Protein AF-A0A9E7B906-F1 (afdb_monomer)

Radius of gyration: 32.49 Å; Cα contacts (8 Å, |Δi|>4): 480; chains: 1; bounding box: 65×129×80 Å

pLDDT: mean 79.42, std 25.97, range [25.44, 98.75]

Secondary structure (DSSP, 8-state):
---SSSS--TT---SEEEEEE-PPPPHHHHHHHHHHHHHHHHTTSSEE-TTSGGG-EE-EEEEEPTT-SS--EEEEBTT-TT-SS--GGGEEEEEEEEGGGTEEEEEESSPBPTTHHHHHHHHHH-TT--EEEEEE-HHHHTTTTTTT--B--TTSBTTSHHHHHHHHHHHHTTTT--SEEEE-TBSTTEEEEEESSHHHHHHHHHHHHHHHHHHHHHH-TT------------PPP---------------------PPPPPPPPPP-PPPP----------

Foldseek 3Di:
DPDPDPFQAFFDAPFAEAEDEDAFDDVVVCPLVFVLLLVCVVVVFWAFDCVPSVRFTDKKKKFQDPPDPDRKIKIFATRCRHPNTDDRQRIKIWPDADLQRSYTYIYGNGHGTSQVNLVSLLSVLAVLWGIKIKTFALLCQVCVVVLVAAEFDLPQAGSHSSQSVSSSVVCNVQVVPPQGKHHYNVYHRIIMTIGNDPPVRSVVVVVSSVVSVVVVCVVPVPPPPPPDPDDDDDDDDDDDDDDDDDDDDDDDDDDDDDDDDDDDDDDDDDDDDDDDDDDDDDD

Structure (mmCIF, N/CA/C/O backbone):
data_AF-A0A9E7B906-F1
#
_entry.id   AF-A0A9E7B906-F1
#
loop_
_atom_site.group_PDB
_atom_site.id
_atom_site.type_symbol
_atom_site.label_atom_id
_atom_site.label_alt_id
_atom_site.label_comp_id
_atom_site.label_asym_id
_atom_site.label_entity_id
_atom_site.label_seq_id
_atom_site.pdbx_PDB_ins_code
_atom_site.Cartn_x
_atom_site.Cartn_y
_atom_site.Cartn_z
_atom_site.occupancy
_atom_site.B_iso_or_equiv
_atom_site.auth_seq_id
_atom_site.auth_comp_id
_atom_site.auth_asym_id
_atom_site.auth_atom_id
_atom_site.pdbx_PDB_model_num
ATOM 1 N N . MET A 1 1 ? 6.316 -31.999 -11.995 1.00 35.38 1 MET A N 1
ATOM 2 C CA . MET A 1 1 ? 6.623 -30.606 -12.394 1.00 35.38 1 MET A CA 1
ATOM 3 C C . MET A 1 1 ? 5.331 -29.855 -12.730 1.00 35.38 1 MET A C 1
ATOM 5 O O . MET A 1 1 ? 5.029 -29.678 -13.899 1.00 35.38 1 MET A O 1
ATOM 9 N N . LEU A 1 2 ? 4.550 -29.434 -11.731 1.00 37.50 2 LEU A N 1
ATOM 10 C CA . LEU A 1 2 ? 3.290 -28.696 -11.939 1.00 37.50 2 LEU A CA 1
ATOM 11 C C . LEU A 1 2 ? 3.100 -27.648 -10.824 1.00 37.50 2 LEU A C 1
ATOM 13 O O . LEU A 1 2 ? 2.150 -27.709 -10.061 1.00 37.50 2 LEU A O 1
ATOM 17 N N . ALA A 1 3 ? 4.050 -26.718 -10.685 1.00 33.97 3 ALA A N 1
ATOM 18 C CA . ALA A 1 3 ? 3.967 -25.632 -9.696 1.00 33.97 3 ALA A CA 1
ATOM 19 C C . ALA A 1 3 ? 4.518 -24.290 -10.222 1.00 33.97 3 ALA A C 1
ATOM 21 O O . ALA A 1 3 ? 5.015 -23.486 -9.449 1.00 33.97 3 ALA A O 1
ATOM 22 N N . LYS A 1 4 ? 4.481 -24.050 -11.542 1.00 38.09 4 LYS A N 1
ATOM 23 C CA . LYS A 1 4 ? 5.085 -22.849 -12.163 1.00 38.09 4 LYS A CA 1
ATOM 24 C C . LYS A 1 4 ? 4.130 -21.957 -12.964 1.00 38.09 4 LYS A C 1
ATOM 26 O O . LYS A 1 4 ? 4.583 -21.061 -13.664 1.00 38.09 4 LYS A O 1
ATOM 31 N N . ALA A 1 5 ? 2.819 -22.184 -12.881 1.00 37.41 5 ALA A N 1
ATOM 32 C CA . ALA A 1 5 ? 1.841 -21.448 -13.694 1.00 37.41 5 ALA A CA 1
ATOM 33 C C . ALA A 1 5 ? 0.964 -20.457 -12.907 1.00 37.41 5 ALA A C 1
ATOM 35 O O . ALA A 1 5 ? 0.135 -19.785 -13.506 1.00 37.41 5 ALA A O 1
ATOM 36 N N . GLN A 1 6 ? 1.133 -20.334 -11.586 1.00 39.34 6 GLN A N 1
ATOM 37 C CA . GLN A 1 6 ? 0.234 -19.523 -10.750 1.00 39.34 6 GLN A CA 1
ATOM 38 C C . GLN A 1 6 ? 0.812 -18.146 -10.369 1.00 39.34 6 GLN A C 1
ATOM 40 O O . GLN A 1 6 ? 0.194 -17.401 -9.614 1.00 39.34 6 GLN A O 1
ATOM 45 N N . GLU A 1 7 ? 1.986 -17.792 -10.904 1.00 49.75 7 GLU A N 1
ATOM 46 C CA . GLU A 1 7 ? 2.803 -16.665 -10.428 1.00 49.75 7 GLU A CA 1
ATOM 47 C C . GLU A 1 7 ? 2.569 -15.310 -11.126 1.00 49.75 7 GLU A C 1
ATOM 49 O O . GLU A 1 7 ? 3.101 -14.316 -10.643 1.00 49.75 7 GLU A O 1
ATOM 54 N N . LYS A 1 8 ? 1.793 -15.211 -12.219 1.00 52.31 8 LYS A N 1
ATOM 55 C CA . LYS A 1 8 ? 1.874 -14.025 -13.108 1.00 52.31 8 LYS A CA 1
ATOM 56 C C . LYS A 1 8 ? 0.745 -12.989 -13.072 1.00 52.31 8 LYS A C 1
ATOM 58 O O . LYS A 1 8 ? 0.944 -11.892 -13.577 1.00 52.31 8 LYS A O 1
ATOM 63 N N . HIS A 1 9 ? -0.410 -13.276 -12.481 1.00 67.62 9 HIS A N 1
ATOM 64 C CA . HIS A 1 9 ? -1.561 -12.372 -12.622 1.00 67.62 9 HIS A CA 1
ATOM 65 C C . HIS A 1 9 ? -1.537 -11.254 -11.573 1.00 67.62 9 HIS A C 1
ATOM 67 O O . HIS A 1 9 ? -1.752 -11.540 -10.405 1.00 67.62 9 HIS A O 1
ATOM 73 N N . GLU A 1 10 ? -1.293 -9.999 -11.938 1.00 76.62 10 GLU A N 1
ATOM 74 C CA . GLU A 1 10 ? -1.344 -8.858 -11.003 1.00 76.62 10 GLU A CA 1
ATOM 75 C C . GLU A 1 10 ? -2.759 -8.628 -10.434 1.00 76.62 10 GLU A C 1
ATOM 77 O O . GLU A 1 10 ? -3.770 -8.846 -11.105 1.00 76.62 10 GLU A O 1
ATOM 82 N N . GLY A 1 11 ? -2.854 -8.194 -9.173 1.00 69.00 11 GLY A N 1
ATOM 83 C CA . GLY A 1 11 ? -4.139 -7.862 -8.550 1.00 69.00 11 GLY A CA 1
ATOM 84 C C . GLY A 1 11 ? -5.054 -9.058 -8.225 1.00 69.00 11 GLY A C 1
ATOM 85 O O . GLY A 1 11 ? -6.252 -8.871 -7.986 1.00 69.00 11 GLY A O 1
ATOM 86 N N . VAL A 1 12 ? -4.533 -10.292 -8.213 1.00 82.38 12 VAL A N 1
ATOM 87 C CA . VAL A 1 12 ? -5.285 -11.502 -7.827 1.00 82.38 12 VAL A CA 1
ATOM 88 C C . VAL A 1 12 ? -5.090 -11.809 -6.341 1.00 82.38 12 VAL A C 1
ATOM 90 O O . VAL A 1 12 ? -3.972 -11.872 -5.838 1.00 82.38 12 VAL A O 1
ATOM 93 N N . ILE A 1 13 ? -6.190 -12.028 -5.617 1.00 87.12 13 ILE A N 1
ATOM 94 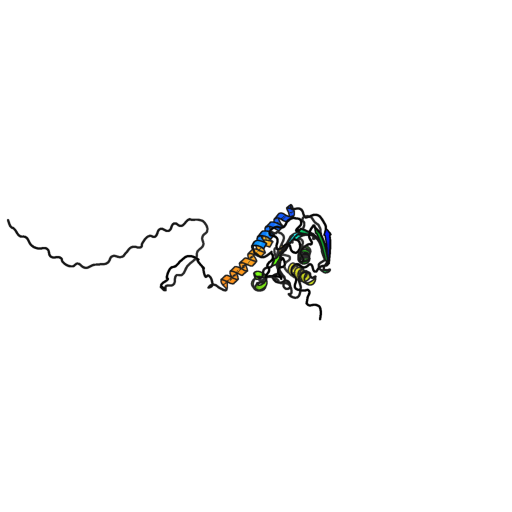C CA . ILE A 1 13 ? -6.155 -12.384 -4.192 1.00 87.12 13 ILE A CA 1
ATOM 95 C C . ILE A 1 13 ? -5.626 -13.818 -4.033 1.00 87.12 13 ILE A C 1
ATOM 97 O O . ILE A 1 13 ? -6.258 -14.765 -4.500 1.00 87.12 13 ILE A O 1
ATOM 101 N N . LYS A 1 14 ? -4.488 -13.972 -3.342 1.00 88.31 14 LYS A N 1
ATOM 102 C CA . LYS A 1 14 ? -3.841 -15.270 -3.054 1.00 88.31 14 LYS A CA 1
ATOM 103 C C . LYS A 1 14 ? -4.022 -15.768 -1.615 1.00 88.31 14 LYS A C 1
ATOM 105 O O . LYS A 1 14 ? -3.581 -16.865 -1.282 1.00 88.31 14 LYS A O 1
ATOM 110 N N . PHE A 1 15 ? -4.657 -14.971 -0.761 1.00 90.25 15 PHE A N 1
ATOM 111 C CA . PHE A 1 15 ? -4.916 -15.308 0.636 1.00 90.25 15 PHE A CA 1
ATOM 112 C C . PHE A 1 15 ? -6.338 -15.831 0.849 1.00 90.25 15 PHE A C 1
ATOM 114 O O . PHE A 1 15 ? -7.245 -15.578 0.053 1.00 90.25 15 PHE A O 1
ATOM 121 N N . HIS A 1 16 ? -6.553 -16.541 1.955 1.00 94.94 16 HIS A N 1
ATOM 122 C CA . HIS A 1 16 ? -7.885 -16.950 2.378 1.00 94.94 16 HIS A CA 1
ATOM 123 C C . HIS A 1 16 ? -8.652 -15.741 2.919 1.00 94.94 16 HIS A C 1
ATOM 125 O O . HIS A 1 16 ? -8.308 -15.182 3.964 1.00 94.94 16 HIS A O 1
ATOM 131 N N . LEU A 1 17 ? -9.686 -15.340 2.186 1.00 97.00 17 LEU A N 1
ATOM 132 C CA . LEU A 1 17 ? -10.500 -14.173 2.489 1.00 97.00 17 LEU A CA 1
ATOM 133 C C . LEU A 1 17 ? -11.854 -14.592 3.086 1.00 97.00 17 LEU A C 1
ATOM 135 O O . LEU A 1 17 ? -12.710 -15.106 2.368 1.00 97.00 17 LEU A O 1
ATOM 139 N N . ASP A 1 18 ? -12.061 -14.299 4.372 1.00 97.62 18 ASP A N 1
ATOM 140 C CA . ASP A 1 18 ? -13.389 -14.240 4.999 1.00 97.62 18 ASP A CA 1
ATOM 141 C C . ASP A 1 18 ? -13.988 -12.856 4.712 1.00 97.62 18 ASP A C 1
ATOM 143 O O . ASP A 1 18 ? -13.729 -11.879 5.421 1.00 97.62 18 ASP A O 1
ATOM 147 N N . PHE A 1 19 ? -14.713 -12.750 3.597 1.00 97.75 19 PHE A N 1
ATOM 148 C CA . PHE A 1 19 ? -15.365 -11.512 3.183 1.00 97.75 19 PHE A CA 1
ATOM 149 C C . PHE A 1 19 ? -16.857 -11.552 3.479 1.00 97.75 19 PHE A C 1
ATOM 151 O O . PHE A 1 19 ? -17.554 -12.484 3.077 1.00 97.75 19 PHE A O 1
ATOM 158 N N . ARG A 1 20 ? -17.352 -10.490 4.113 1.00 97.69 20 ARG A N 1
ATOM 159 C CA . ARG A 1 20 ? -18.780 -10.278 4.346 1.00 97.69 20 ARG A CA 1
ATOM 160 C C . ARG A 1 20 ? -19.221 -8.984 3.697 1.00 97.69 20 ARG A C 1
ATOM 162 O O . ARG A 1 20 ? -18.664 -7.927 3.996 1.00 97.69 20 ARG A O 1
ATOM 169 N N . GLU A 1 21 ? -20.245 -9.055 2.859 1.00 97.62 21 GLU A N 1
ATOM 170 C CA . GLU A 1 21 ? -20.880 -7.846 2.345 1.00 97.62 21 GLU A CA 1
ATOM 171 C C . GLU A 1 21 ? -21.338 -6.958 3.505 1.00 97.62 21 GLU A C 1
ATOM 173 O O . GLU A 1 21 ? -21.825 -7.432 4.534 1.00 97.62 21 GLU A O 1
ATOM 178 N N . GLY A 1 22 ? -21.118 -5.657 3.361 1.00 96.06 22 GLY A N 1
ATOM 179 C CA . GLY A 1 22 ? -21.379 -4.689 4.415 1.00 96.06 22 GLY A CA 1
ATOM 180 C C . GLY A 1 22 ? -21.355 -3.261 3.892 1.00 96.06 22 GLY A C 1
ATOM 181 O O . GLY A 1 22 ? -21.115 -3.036 2.704 1.00 96.06 22 GLY A O 1
ATOM 182 N N . PRO A 1 23 ? -21.634 -2.270 4.748 1.00 94.94 23 PRO A N 1
ATOM 183 C CA . PRO A 1 23 ? -21.753 -0.888 4.312 1.00 94.94 23 PRO A CA 1
ATOM 184 C C . PRO A 1 23 ? -20.422 -0.340 3.787 1.00 94.94 23 PRO A C 1
ATOM 186 O O . PRO A 1 23 ? -19.342 -0.722 4.242 1.00 94.94 23 PRO A O 1
ATOM 189 N N . SER A 1 24 ? -20.508 0.613 2.862 1.00 96.12 24 SER A N 1
ATOM 190 C CA . SER A 1 24 ? -19.351 1.404 2.451 1.00 96.12 24 SER A CA 1
ATOM 191 C C . SER A 1 24 ? -18.802 2.234 3.623 1.00 96.12 24 SER A C 1
ATOM 193 O O . SER A 1 24 ? -19.582 2.717 4.452 1.00 96.12 24 SER A O 1
ATOM 195 N N . PRO A 1 25 ? -17.481 2.480 3.687 1.00 94.75 25 PRO A N 1
ATOM 196 C CA . PRO A 1 25 ? -16.896 3.357 4.694 1.00 94.75 25 PRO A CA 1
ATOM 197 C C . PRO A 1 25 ? -17.427 4.795 4.627 1.00 94.75 25 PRO A C 1
ATOM 199 O O . PRO A 1 25 ? -17.870 5.284 3.585 1.00 94.75 25 PRO A O 1
ATOM 202 N N . GLN A 1 26 ? -17.318 5.520 5.742 1.00 94.06 26 GLN A N 1
ATOM 203 C CA . GLN A 1 26 ? -17.691 6.934 5.788 1.00 94.06 26 GLN A CA 1
ATOM 204 C C . GLN A 1 26 ? -16.822 7.768 4.837 1.00 94.06 26 GLN A C 1
ATOM 206 O O . GLN A 1 26 ? -15.595 7.767 4.933 1.00 94.06 26 GLN A O 1
ATOM 211 N N . LYS A 1 27 ? -17.464 8.565 3.971 1.00 94.44 27 LYS A N 1
ATOM 212 C CA . LYS A 1 27 ? -16.789 9.420 2.972 1.00 94.44 27 LYS A CA 1
ATOM 213 C C . LYS A 1 27 ? -15.752 10.375 3.577 1.00 94.44 27 LYS A C 1
ATOM 215 O O . LYS A 1 27 ? -14.767 10.709 2.925 1.00 94.44 27 LYS A O 1
ATOM 220 N N . THR A 1 28 ? -15.948 10.809 4.822 1.00 94.62 28 THR A N 1
ATOM 221 C CA . THR A 1 28 ? -15.013 11.683 5.550 1.00 94.62 28 THR A CA 1
ATOM 222 C C . THR A 1 28 ? -13.636 11.047 5.731 1.00 94.62 28 THR A C 1
ATOM 224 O O . THR A 1 28 ? -12.633 11.747 5.611 1.00 94.62 28 THR A O 1
ATOM 227 N N . LEU A 1 29 ? -13.569 9.729 5.939 1.00 93.94 29 LEU A N 1
ATOM 228 C CA . LEU A 1 29 ? -12.316 8.985 6.093 1.00 93.94 29 LEU A CA 1
ATOM 229 C C . LEU A 1 29 ? -11.567 8.803 4.764 1.00 93.94 29 LEU A C 1
ATOM 231 O O . LEU A 1 29 ? -10.354 8.593 4.770 1.00 93.94 29 LEU A O 1
ATOM 235 N N . LEU A 1 30 ? -12.283 8.909 3.640 1.00 96.81 30 LEU A N 1
ATOM 236 C CA . LEU A 1 30 ? -11.777 8.618 2.296 1.00 96.81 30 LEU A CA 1
ATOM 237 C C . LEU A 1 30 ? -11.189 9.836 1.581 1.00 96.81 30 LEU A C 1
ATOM 239 O O . LEU A 1 30 ? -10.467 9.672 0.605 1.00 96.81 30 LEU A O 1
ATOM 243 N N . ARG A 1 31 ? -11.468 11.057 2.055 1.00 96.62 31 ARG A N 1
ATOM 244 C CA . ARG A 1 31 ? -11.041 12.297 1.383 1.00 96.62 31 ARG A CA 1
ATOM 245 C C . ARG A 1 31 ? -9.534 12.329 1.123 1.00 96.62 31 ARG A C 1
ATOM 247 O O . ARG A 1 31 ? -9.099 12.570 0.006 1.00 96.62 31 ARG A O 1
ATOM 254 N N . GLU A 1 32 ? -8.747 12.066 2.157 1.00 96.81 32 GLU A N 1
ATOM 255 C CA . GLU A 1 32 ? -7.287 12.121 2.076 1.00 96.81 32 GLU A CA 1
ATOM 256 C C . GLU A 1 32 ? -6.703 10.934 1.289 1.00 96.81 32 GLU A C 1
ATOM 258 O O . GLU A 1 32 ? -5.771 11.126 0.509 1.00 96.81 32 GLU A O 1
ATOM 263 N N . LEU A 1 33 ? -7.314 9.743 1.394 1.00 97.50 33 LEU A N 1
ATOM 264 C CA . LEU A 1 33 ? -6.992 8.588 0.544 1.00 97.50 33 LEU A CA 1
ATOM 265 C C . LEU A 1 33 ? -7.188 8.916 -0.942 1.00 97.50 33 LEU A C 1
ATOM 267 O O . LEU A 1 33 ? -6.291 8.670 -1.745 1.00 97.50 33 LEU A O 1
ATOM 271 N N . ASN A 1 34 ? -8.335 9.498 -1.301 1.00 98.25 34 ASN A N 1
ATOM 272 C CA . ASN A 1 34 ? -8.653 9.868 -2.678 1.00 98.25 34 ASN A CA 1
ATOM 273 C C . ASN A 1 34 ? -7.715 10.954 -3.210 1.00 98.25 34 ASN A C 1
ATOM 275 O O . ASN A 1 34 ? -7.204 10.811 -4.316 1.00 98.25 34 ASN A O 1
ATOM 279 N N . ASN A 1 35 ? -7.423 11.990 -2.417 1.00 98.12 35 ASN A N 1
ATOM 280 C CA . ASN A 1 35 ? -6.500 13.053 -2.823 1.00 98.12 35 ASN A CA 1
ATOM 281 C C . ASN A 1 35 ? -5.111 12.497 -3.180 1.00 98.12 35 ASN A C 1
ATOM 283 O O . ASN A 1 35 ? -4.561 12.818 -4.236 1.00 98.12 35 ASN A O 1
ATOM 287 N N . TRP A 1 36 ? -4.551 11.632 -2.326 1.00 98.44 36 TRP A N 1
ATOM 288 C CA . TRP A 1 36 ? -3.255 11.008 -2.597 1.00 98.44 36 TRP A CA 1
ATOM 289 C C . TRP A 1 36 ? -3.312 10.011 -3.746 1.00 98.44 36 TRP A C 1
ATOM 291 O O . TRP A 1 36 ? -2.402 9.995 -4.574 1.00 98.44 36 TRP A O 1
ATOM 301 N N . ARG A 1 37 ? -4.388 9.228 -3.854 1.00 98.31 37 ARG A N 1
ATOM 302 C CA . ARG A 1 37 ? -4.586 8.319 -4.983 1.00 98.31 37 ARG A CA 1
ATOM 303 C C . ARG A 1 37 ? -4.585 9.075 -6.312 1.00 98.31 37 ARG A C 1
ATOM 305 O O . ARG A 1 37 ? -3.864 8.659 -7.213 1.00 98.31 37 ARG A O 1
ATOM 312 N N . SER A 1 38 ? -5.336 10.172 -6.435 1.00 98.25 38 SER A N 1
ATOM 313 C CA . SER A 1 38 ? -5.389 10.967 -7.671 1.00 98.25 38 SER A CA 1
ATOM 314 C C . SER A 1 38 ? -4.005 11.480 -8.060 1.00 98.25 38 SER A C 1
ATOM 316 O O . SER A 1 38 ? -3.551 11.244 -9.176 1.00 98.25 38 SER A O 1
ATOM 318 N N . LYS A 1 39 ? -3.267 12.056 -7.104 1.00 98.31 39 LYS A N 1
ATOM 319 C CA . LYS A 1 39 ? -1.899 12.545 -7.327 1.00 98.31 39 LYS A CA 1
ATOM 320 C C . LYS A 1 39 ? -0.932 11.435 -7.756 1.00 98.31 39 LYS A C 1
ATOM 322 O O . LYS A 1 39 ? -0.106 11.632 -8.641 1.00 98.31 39 LYS A O 1
ATOM 327 N N . LEU A 1 40 ? -1.006 10.259 -7.136 1.00 98.50 40 LEU A N 1
ATOM 328 C CA . LEU A 1 40 ? -0.137 9.124 -7.466 1.00 98.50 40 LEU A CA 1
ATOM 329 C C . LEU A 1 40 ? -0.525 8.472 -8.803 1.00 98.50 40 LEU A C 1
ATOM 331 O O . LEU A 1 40 ? 0.351 7.992 -9.524 1.00 98.50 40 LEU A O 1
ATOM 335 N N . ARG A 1 41 ? -1.807 8.518 -9.178 1.00 97.75 41 ARG A N 1
ATOM 336 C CA . ARG A 1 41 ? -2.290 8.103 -10.499 1.00 97.75 41 ARG A CA 1
ATOM 337 C C . ARG A 1 41 ? -1.806 9.038 -11.605 1.00 97.75 41 ARG A C 1
ATOM 339 O O . ARG A 1 41 ? -1.307 8.556 -12.614 1.00 97.75 41 ARG A O 1
ATOM 346 N N . GLU A 1 42 ? -1.852 10.353 -11.397 1.00 97.12 42 GLU A N 1
ATOM 347 C CA . GLU A 1 42 ? -1.273 11.343 -12.326 1.00 97.12 42 GLU A CA 1
ATOM 348 C C . GLU A 1 42 ? 0.231 11.123 -12.560 1.00 97.12 42 GLU A C 1
ATOM 350 O O . GLU A 1 42 ? 0.752 11.396 -13.640 1.00 97.12 42 GLU A O 1
ATOM 355 N N . LEU A 1 43 ? 0.936 10.588 -11.559 1.00 96.94 43 LEU A N 1
ATOM 356 C CA . LEU A 1 43 ? 2.347 10.212 -11.656 1.00 96.94 43 LEU A CA 1
ATOM 357 C C . LEU A 1 43 ? 2.585 8.830 -12.297 1.00 96.94 43 LEU A C 1
ATOM 359 O O . LEU A 1 43 ? 3.740 8.426 -12.426 1.00 96.94 43 LEU A O 1
ATOM 363 N N . GLY A 1 44 ? 1.532 8.102 -12.684 1.00 96.75 44 GLY A N 1
ATOM 364 C CA . GLY A 1 44 ? 1.616 6.765 -13.284 1.00 96.75 44 GLY A CA 1
ATOM 365 C C . GLY A 1 44 ? 1.994 5.645 -12.305 1.00 96.75 44 GLY A C 1
ATOM 366 O O . GLY A 1 44 ? 2.394 4.561 -12.736 1.00 96.75 44 GLY A O 1
ATOM 367 N N . LEU A 1 45 ? 1.894 5.907 -10.995 1.00 98.06 45 LEU A N 1
ATOM 368 C CA . LEU A 1 45 ? 2.251 4.970 -9.921 1.00 98.06 45 LEU A CA 1
ATOM 369 C C . LEU A 1 45 ? 1.097 4.056 -9.491 1.00 98.06 45 LEU A C 1
ATOM 371 O O . LEU A 1 45 ? 1.316 3.041 -8.830 1.00 98.06 45 LEU A O 1
ATOM 375 N N . ILE A 1 46 ? -0.121 4.434 -9.871 1.00 98.25 46 ILE A N 1
ATOM 376 C CA . ILE A 1 46 ? -1.373 3.689 -9.732 1.00 98.25 46 ILE A CA 1
ATOM 377 C C . ILE A 1 46 ? -2.057 3.786 -11.084 1.00 98.25 46 ILE A C 1
ATOM 379 O O . ILE A 1 46 ? -2.014 4.849 -11.706 1.00 98.25 46 ILE A O 1
ATOM 383 N N . GLY A 1 47 ? -2.698 2.722 -11.539 1.00 96.75 47 GLY A N 1
ATOM 384 C CA . GLY A 1 47 ? -3.379 2.777 -12.821 1.00 96.75 47 GLY A CA 1
ATOM 385 C C . GLY A 1 47 ? -3.714 1.412 -13.377 1.00 96.75 47 GLY A C 1
ATOM 386 O O . GLY A 1 47 ? -3.821 0.427 -12.653 1.00 96.75 47 GLY A O 1
ATOM 387 N N . GLN A 1 48 ? -3.880 1.390 -14.688 1.00 95.69 48 GLN A N 1
ATOM 388 C CA . GLN A 1 48 ? -3.962 0.202 -15.517 1.00 95.69 48 GLN A CA 1
ATOM 389 C C . GLN A 1 48 ? -3.280 0.555 -16.834 1.00 95.69 48 GLN A C 1
ATOM 391 O O . GLN A 1 48 ? -3.487 1.648 -17.361 1.00 95.69 48 GLN A O 1
ATOM 396 N N . ASP A 1 49 ? -2.447 -0.342 -17.335 1.00 92.62 49 ASP A N 1
ATOM 397 C CA . ASP A 1 49 ? -1.683 -0.129 -18.559 1.00 92.62 49 ASP A CA 1
ATOM 398 C C . ASP A 1 49 ? -1.668 -1.448 -19.341 1.00 92.62 49 ASP A C 1
ATOM 400 O O . ASP A 1 49 ? -1.187 -2.438 -18.797 1.00 92.62 49 ASP A O 1
ATOM 404 N N . PRO A 1 50 ? -2.194 -1.506 -20.579 1.00 92.12 50 PRO A N 1
ATOM 405 C CA . PRO A 1 50 ? -2.208 -2.732 -21.379 1.00 92.12 50 PRO A CA 1
ATOM 406 C C . PRO A 1 50 ? -0.825 -3.355 -21.609 1.00 92.12 50 PRO A C 1
ATOM 408 O O . PRO A 1 50 ? -0.729 -4.560 -21.831 1.00 92.12 50 PRO A O 1
ATOM 411 N N . GLU A 1 51 ? 0.243 -2.555 -21.565 1.00 92.94 51 GLU A N 1
ATOM 412 C CA . GLU A 1 51 ? 1.619 -3.016 -21.772 1.00 92.94 51 G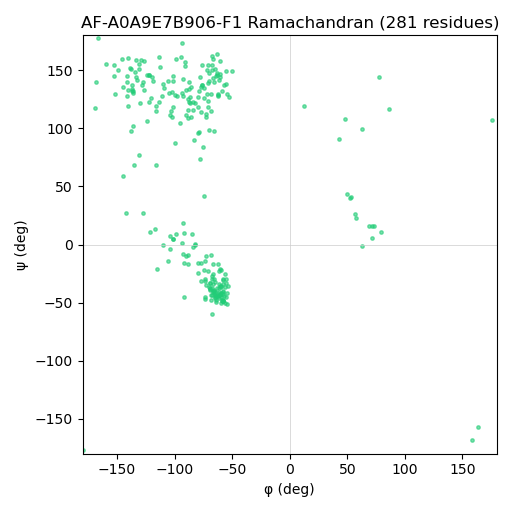LU A CA 1
ATOM 413 C C . GLU A 1 51 ? 2.295 -3.479 -20.471 1.00 92.94 51 GLU A C 1
ATOM 415 O O . GLU A 1 51 ? 3.378 -4.067 -20.510 1.00 92.94 51 GLU A O 1
ATOM 420 N N . ARG A 1 52 ? 1.668 -3.253 -19.308 1.00 91.31 52 ARG A N 1
ATOM 421 C CA . ARG A 1 52 ? 2.195 -3.652 -17.997 1.00 91.31 52 ARG A CA 1
ATOM 422 C C . ARG A 1 52 ? 1.249 -4.628 -17.318 1.00 91.31 52 ARG A C 1
ATOM 424 O O . ARG A 1 52 ? 0.035 -4.474 -17.348 1.00 91.31 52 ARG A O 1
ATOM 431 N N . TYR A 1 53 ? 1.826 -5.624 -16.654 1.00 92.50 53 TYR A N 1
ATOM 432 C CA . TYR A 1 53 ? 1.079 -6.526 -15.772 1.00 92.50 53 TYR A CA 1
ATOM 433 C C . TYR A 1 53 ? -0.142 -7.166 -16.447 1.00 92.50 53 TYR A C 1
ATOM 435 O O . TYR A 1 53 ? -1.207 -7.246 -15.848 1.00 92.50 53 TYR A O 1
ATOM 443 N N . GLU A 1 54 ? -0.011 -7.562 -17.718 1.00 89.06 54 GLU A N 1
ATOM 444 C CA . GLU A 1 54 ? -1.091 -8.190 -18.500 1.00 89.06 54 GLU A CA 1
ATOM 445 C C . GLU A 1 54 ? -2.374 -7.335 -18.600 1.00 89.06 54 GLU A C 1
ATOM 447 O O . GLU A 1 54 ? -3.463 -7.854 -18.833 1.00 89.06 54 GLU A O 1
ATOM 452 N N . GLY A 1 55 ? -2.257 -6.013 -18.425 1.00 88.69 55 GLY A N 1
ATOM 453 C CA . GLY A 1 55 ? -3.387 -5.094 -18.444 1.00 88.69 55 GLY A CA 1
ATOM 454 C C . GLY A 1 55 ? -4.200 -5.065 -17.151 1.00 88.69 55 GLY A C 1
ATOM 455 O O . GLY A 1 55 ? -5.279 -4.479 -17.149 1.00 88.69 55 GLY A O 1
ATOM 456 N N . TYR A 1 56 ? -3.739 -5.663 -16.050 1.00 89.75 56 TYR A N 1
ATOM 457 C CA . TYR A 1 56 ? -4.422 -5.568 -14.756 1.00 89.75 56 TYR A CA 1
ATOM 458 C C . TYR A 1 56 ? -4.199 -4.208 -14.079 1.00 89.75 56 TYR A C 1
ATOM 460 O O . TYR A 1 56 ? -3.216 -3.502 -14.321 1.00 89.75 56 TYR A O 1
ATOM 468 N N . GLY A 1 57 ? -5.145 -3.826 -13.216 1.00 93.25 57 GLY A N 1
ATOM 469 C CA . GLY A 1 57 ? -5.009 -2.629 -12.394 1.00 93.25 57 GLY A CA 1
ATOM 470 C C . GLY A 1 57 ? -3.962 -2.824 -11.295 1.00 93.25 57 GLY A C 1
ATOM 471 O O . GLY A 1 57 ? -3.934 -3.869 -10.652 1.00 93.25 57 GLY A O 1
ATOM 472 N N . PHE A 1 58 ? -3.147 -1.802 -11.045 1.00 96.56 58 PHE A N 1
ATOM 473 C CA . PHE A 1 58 ? -2.026 -1.848 -10.109 1.00 96.56 58 PHE A CA 1
ATOM 474 C C . PHE A 1 58 ? -2.025 -0.659 -9.140 1.00 96.56 58 PHE A C 1
ATOM 476 O O . PHE A 1 58 ? -2.541 0.423 -9.444 1.00 96.56 58 PHE A O 1
ATOM 483 N N . GLY A 1 59 ? -1.392 -0.860 -7.982 1.00 97.56 59 GLY A N 1
ATOM 484 C CA . GLY A 1 59 ? -1.303 0.125 -6.905 1.00 97.56 59 GLY A CA 1
ATOM 485 C C . GLY A 1 59 ? -2.584 0.248 -6.066 1.00 97.56 59 GLY A C 1
ATOM 486 O O . GLY A 1 59 ? -3.705 0.112 -6.555 1.00 97.56 59 GLY A O 1
ATOM 487 N N . ASN A 1 60 ? -2.425 0.479 -4.764 1.00 98.56 60 ASN A N 1
ATOM 488 C CA . ASN A 1 60 ? -3.521 0.627 -3.811 1.00 98.56 60 ASN A CA 1
ATOM 489 C C . ASN A 1 60 ? -3.070 1.369 -2.542 1.00 98.56 60 ASN A C 1
ATOM 491 O O . ASN A 1 60 ? -1.890 1.409 -2.195 1.00 98.56 60 ASN A O 1
ATOM 495 N N . LEU A 1 61 ? -4.023 1.998 -1.856 1.00 98.62 61 LEU A N 1
ATOM 496 C CA . LEU A 1 61 ? -3.762 2.774 -0.644 1.00 98.62 61 LEU A CA 1
ATOM 497 C C . LEU A 1 61 ? -4.622 2.260 0.502 1.00 98.62 61 LEU A C 1
ATOM 499 O O . LEU A 1 61 ? -5.789 1.908 0.305 1.00 98.62 61 LEU A O 1
ATOM 503 N N . SER A 1 62 ? -4.068 2.317 1.710 1.00 98.62 62 SER A N 1
ATOM 504 C CA . SER A 1 62 ? -4.812 2.081 2.937 1.00 98.62 62 SER A CA 1
ATOM 505 C C . SER A 1 62 ? -4.544 3.124 4.009 1.00 98.62 62 SER A C 1
ATOM 507 O O . SER A 1 62 ? -3.504 3.789 4.043 1.00 98.62 62 SER A O 1
ATOM 509 N N . ARG A 1 63 ? -5.493 3.205 4.939 1.00 97.38 63 ARG A N 1
ATOM 510 C CA . ARG A 1 63 ? -5.404 4.017 6.145 1.00 97.38 63 ARG A CA 1
ATOM 511 C C . ARG A 1 63 ? -5.908 3.224 7.346 1.00 97.38 63 ARG A C 1
ATOM 513 O O . ARG A 1 63 ? -7.014 2.685 7.303 1.00 97.38 63 ARG A O 1
ATOM 520 N N . ARG A 1 64 ? -5.149 3.226 8.442 1.00 96.81 64 ARG A N 1
ATOM 521 C CA . ARG A 1 64 ? -5.584 2.699 9.741 1.00 96.81 64 ARG A CA 1
ATOM 522 C C . ARG A 1 64 ? -6.861 3.405 10.197 1.00 96.81 64 ARG A C 1
ATOM 524 O O . ARG A 1 64 ? -6.973 4.628 10.093 1.00 96.81 64 ARG A O 1
ATOM 531 N N . LEU A 1 65 ? -7.815 2.646 10.729 1.00 94.69 65 LEU A N 1
ATOM 532 C CA . LEU A 1 65 ? -9.031 3.221 11.291 1.00 94.69 65 LEU A CA 1
ATOM 533 C C . LEU A 1 65 ? -8.726 3.960 12.608 1.00 94.69 65 LEU A C 1
ATOM 535 O O . LEU A 1 65 ? -8.197 3.347 13.538 1.00 94.69 65 LEU A O 1
ATOM 539 N N . PRO A 1 66 ? -9.062 5.260 12.723 1.00 87.31 66 PRO A N 1
ATOM 540 C CA . PRO A 1 66 ? -8.851 6.012 13.956 1.00 87.31 66 PRO A CA 1
ATOM 541 C C . PRO A 1 66 ? -9.647 5.433 15.131 1.00 87.31 66 PRO A C 1
ATOM 543 O O . PRO A 1 66 ? -10.800 5.032 14.970 1.00 87.31 66 PRO A O 1
ATOM 546 N N . GLY A 1 67 ? -9.047 5.433 16.324 1.00 78.56 67 GLY A N 1
ATOM 547 C CA . GLY A 1 67 ? -9.728 5.060 17.571 1.00 78.56 67 GLY A CA 1
ATOM 548 C C . GLY A 1 67 ? -10.052 3.570 17.727 1.00 78.56 67 GLY A C 1
ATOM 549 O O . GLY A 1 67 ? -10.695 3.196 18.705 1.00 78.56 67 GLY A O 1
ATOM 550 N N . GLN A 1 68 ? -9.613 2.714 16.801 1.00 70.06 68 GLN A N 1
ATOM 551 C CA . GLN A 1 68 ? -9.757 1.265 16.922 1.00 70.06 68 GLN A CA 1
ATOM 552 C C . GLN A 1 68 ? -8.569 0.679 17.691 1.00 70.06 68 GLN A C 1
ATOM 554 O O . GLN A 1 68 ? -7.419 1.024 17.428 1.00 70.06 68 GLN A O 1
ATOM 559 N N . LYS A 1 69 ? -8.851 -0.211 18.654 1.00 59.41 69 LYS A N 1
ATOM 560 C CA . LYS A 1 69 ? -7.813 -0.935 19.416 1.00 59.41 69 LYS A CA 1
ATOM 561 C C . LYS A 1 69 ? -7.092 -1.986 18.568 1.00 59.41 69 LYS A C 1
ATOM 563 O O . LYS A 1 69 ? -5.983 -2.386 18.901 1.00 59.41 69 LYS A O 1
ATOM 568 N N . GLU A 1 70 ? -7.737 -2.444 17.503 1.00 72.12 70 GLU A N 1
ATOM 569 C CA . GLU A 1 70 ? -7.208 -3.456 16.596 1.00 72.12 70 GLU A CA 1
ATOM 570 C C . GLU A 1 70 ? -6.518 -2.810 15.391 1.00 72.12 70 GLU A C 1
ATOM 572 O O . GLU A 1 70 ? -6.758 -1.651 15.050 1.00 72.12 70 GLU A O 1
ATOM 577 N N . ASN A 1 71 ? -5.682 -3.583 14.697 1.00 86.25 71 ASN A N 1
ATOM 578 C CA . ASN A 1 71 ? -5.001 -3.165 13.469 1.00 86.25 71 ASN A CA 1
ATOM 579 C C . ASN A 1 71 ? -5.954 -3.133 12.256 1.00 86.25 71 ASN A C 1
ATOM 581 O O . ASN A 1 71 ? -5.592 -3.595 11.178 1.00 86.25 71 ASN A O 1
ATOM 585 N N . ALA A 1 72 ? -7.176 -2.628 12.445 1.00 95.50 72 ALA A N 1
ATOM 586 C CA . ALA A 1 72 ? -8.191 -2.483 11.412 1.00 95.50 72 ALA A CA 1
ATOM 587 C C . ALA A 1 72 ? -7.891 -1.267 10.522 1.00 95.50 72 ALA A C 1
ATOM 589 O O . ALA A 1 72 ? -7.406 -0.228 10.985 1.00 95.50 72 ALA A O 1
ATOM 590 N N . PHE A 1 73 ? -8.187 -1.380 9.230 1.00 97.81 73 PHE A N 1
ATOM 591 C CA . PHE A 1 73 ? -7.862 -0.345 8.250 1.00 97.81 73 PHE A CA 1
ATOM 592 C C . PHE A 1 73 ? -8.818 -0.343 7.059 1.00 97.81 73 PHE A C 1
ATOM 594 O O . PHE A 1 73 ? -9.407 -1.359 6.700 1.00 97.81 73 PHE A O 1
ATOM 601 N N . LEU A 1 74 ? -8.950 0.820 6.427 1.00 97.94 74 LEU A N 1
ATOM 602 C CA . LEU A 1 74 ? -9.601 0.981 5.131 1.00 97.94 74 LEU A CA 1
ATOM 603 C C . LEU A 1 74 ? -8.581 0.753 4.027 1.00 97.94 74 LEU A C 1
ATOM 605 O O . LEU A 1 74 ? -7.462 1.245 4.142 1.00 97.94 74 LEU A O 1
ATOM 609 N N . ILE A 1 75 ? -8.963 0.076 2.952 1.00 98.56 75 ILE A N 1
ATOM 610 C CA . ILE A 1 75 ? -8.111 -0.147 1.779 1.00 98.56 75 ILE A CA 1
ATOM 611 C C . ILE A 1 75 ? -8.937 -0.052 0.498 1.00 98.56 75 ILE A C 1
ATOM 613 O O . ILE A 1 75 ? -10.111 -0.435 0.485 1.00 98.56 75 ILE A O 1
ATOM 617 N N . SER A 1 76 ? -8.348 0.474 -0.577 1.00 98.56 76 SER A N 1
ATOM 618 C CA . SER A 1 76 ? -8.996 0.445 -1.892 1.00 98.56 76 SER A CA 1
ATOM 619 C C . SER A 1 76 ? -9.243 -0.997 -2.346 1.00 98.56 76 SER A C 1
ATOM 621 O O . SER A 1 76 ? -8.450 -1.903 -2.065 1.00 98.56 76 SER A O 1
ATOM 623 N N . GLY A 1 77 ? -10.358 -1.213 -3.038 1.00 97.75 77 GLY A N 1
ATOM 624 C CA . GLY A 1 77 ? -10.758 -2.530 -3.512 1.00 97.75 77 GLY A CA 1
ATOM 625 C C . GLY A 1 77 ? -9.827 -3.088 -4.586 1.00 97.75 77 GLY A C 1
ATOM 626 O O . GLY A 1 77 ? -9.095 -2.350 -5.254 1.00 97.75 77 GLY A O 1
ATOM 627 N N . THR A 1 78 ? -9.867 -4.407 -4.761 1.00 95.00 78 THR A N 1
ATOM 628 C CA . THR A 1 78 ? -9.125 -5.073 -5.839 1.00 95.00 78 THR A CA 1
ATOM 629 C C . THR A 1 78 ? -9.573 -4.579 -7.219 1.00 95.00 78 THR A C 1
ATOM 631 O O . THR A 1 78 ? -10.736 -4.232 -7.413 1.00 95.00 78 THR A O 1
ATOM 634 N N . GLN A 1 79 ? -8.637 -4.529 -8.172 1.00 92.44 79 GLN A N 1
ATOM 635 C CA . GLN A 1 79 ? -8.867 -4.123 -9.566 1.00 92.44 79 GLN A CA 1
ATOM 636 C C . GLN A 1 79 ? -9.474 -2.720 -9.747 1.00 92.44 79 GLN A C 1
ATOM 638 O O . GLN A 1 79 ? -10.074 -2.432 -10.775 1.00 92.44 79 GLN A O 1
ATOM 643 N N . THR A 1 80 ? -9.271 -1.801 -8.800 1.00 96.50 80 THR A N 1
ATOM 644 C CA . THR A 1 80 ? -9.776 -0.414 -8.887 1.00 96.50 80 THR A CA 1
ATOM 645 C C . THR A 1 80 ? -8.773 0.584 -9.484 1.00 96.50 80 THR A C 1
ATOM 647 O O . THR A 1 80 ? -9.066 1.777 -9.577 1.00 96.50 80 THR A O 1
ATOM 650 N N . GLY A 1 81 ? -7.581 0.135 -9.897 1.00 94.44 81 GLY A N 1
ATOM 651 C CA . GLY A 1 81 ? -6.514 1.010 -10.413 1.00 94.44 81 GLY A CA 1
ATOM 652 C C . GLY A 1 81 ? -6.901 1.791 -11.676 1.00 94.44 81 GLY A C 1
ATOM 653 O O . GLY A 1 81 ? -6.521 2.951 -11.831 1.00 94.44 81 GLY A O 1
ATOM 654 N N . HIS A 1 82 ? -7.723 1.192 -12.539 1.00 95.12 82 HIS A N 1
ATOM 655 C CA . HIS A 1 82 ? -8.167 1.788 -13.802 1.00 95.12 82 HIS A CA 1
ATOM 656 C C . HIS A 1 82 ? -9.084 3.010 -13.623 1.00 95.12 82 HIS A C 1
ATOM 658 O O . HIS A 1 82 ? -9.056 3.925 -14.446 1.00 95.12 82 HIS A O 1
ATOM 664 N N . LEU A 1 83 ? -9.849 3.064 -12.528 1.00 97.00 83 LEU A N 1
ATOM 665 C CA . LEU A 1 83 ? -10.831 4.119 -12.270 1.00 97.00 83 LEU A CA 1
ATOM 666 C C . LEU A 1 83 ? -10.157 5.484 -12.064 1.00 97.00 83 LEU A C 1
ATOM 668 O O . LEU A 1 83 ? -9.137 5.584 -11.381 1.00 97.00 83 LEU A O 1
ATOM 672 N N . ASP A 1 84 ? -10.728 6.559 -12.602 1.00 94.81 84 ASP A N 1
ATOM 673 C CA . ASP A 1 84 ? -10.218 7.912 -12.342 1.00 94.81 84 ASP A CA 1
ATOM 674 C C . ASP A 1 84 ? -10.455 8.307 -10.876 1.00 94.81 84 ASP A C 1
ATOM 676 O O . ASP A 1 84 ? -9.517 8.681 -10.169 1.00 94.81 84 ASP A O 1
ATOM 680 N N . GLU A 1 85 ? -11.674 8.089 -10.381 1.00 95.06 85 GLU A N 1
ATOM 681 C CA . GLU A 1 85 ? -12.098 8.403 -9.016 1.00 95.06 85 GLU A CA 1
ATOM 682 C C . GLU A 1 85 ? -12.614 7.160 -8.282 1.00 95.06 85 GLU A C 1
ATOM 684 O O . GLU A 1 85 ? -13.247 6.285 -8.875 1.00 95.06 85 GLU A O 1
ATOM 689 N N . LEU A 1 86 ? -12.371 7.087 -6.968 1.00 98.00 86 LEU A N 1
ATOM 690 C CA . LEU A 1 86 ? -12.962 6.054 -6.118 1.00 98.00 86 LEU A CA 1
ATOM 691 C C . LEU A 1 86 ? -14.090 6.620 -5.258 1.00 98.00 86 LEU A C 1
ATOM 693 O O . LEU A 1 86 ? -13.932 7.618 -4.547 1.00 98.00 86 LEU A O 1
ATOM 697 N N . HIS A 1 87 ? -15.223 5.929 -5.288 1.00 97.94 87 HIS A N 1
ATOM 698 C CA . HIS A 1 87 ? -16.353 6.154 -4.405 1.00 97.94 87 HIS A CA 1
ATOM 699 C C . HIS A 1 87 ? -16.268 5.227 -3.189 1.00 97.94 87 HIS A C 1
ATOM 701 O O . HIS A 1 87 ? -15.374 4.391 -3.077 1.00 97.94 87 HIS A O 1
ATOM 707 N N . ALA A 1 88 ? -17.164 5.417 -2.221 1.00 97.94 88 ALA A N 1
ATOM 708 C CA . ALA A 1 88 ? -17.077 4.713 -0.944 1.00 97.94 88 ALA A CA 1
ATOM 709 C C . ALA A 1 88 ? -17.265 3.190 -1.077 1.00 97.94 88 ALA A C 1
ATOM 711 O O . ALA A 1 88 ? -16.670 2.427 -0.329 1.00 97.94 88 ALA A O 1
ATOM 712 N N . ASP A 1 89 ? -18.072 2.744 -2.031 1.00 98.12 89 ASP A N 1
ATOM 713 C CA . ASP A 1 89 ? -18.236 1.342 -2.428 1.00 98.12 89 ASP A CA 1
ATOM 714 C C . ASP A 1 89 ? -16.988 0.722 -3.081 1.00 98.12 89 ASP A C 1
ATOM 716 O O . ASP A 1 89 ? -16.853 -0.496 -3.078 1.00 98.12 89 ASP A O 1
ATOM 720 N N . HIS A 1 90 ? -16.028 1.529 -3.539 1.00 98.56 90 HIS A N 1
ATOM 721 C CA . HIS A 1 90 ? -14.720 1.063 -4.015 1.00 98.56 90 HIS A CA 1
ATOM 722 C C . HIS A 1 90 ? -13.682 0.879 -2.892 1.00 98.56 90 HIS A C 1
ATOM 724 O O . HIS A 1 90 ? -12.503 0.645 -3.173 1.00 98.56 90 HIS A O 1
ATOM 730 N N . TYR A 1 91 ? -14.094 0.963 -1.623 1.00 98.69 91 TYR A N 1
ATOM 731 C CA . TYR A 1 91 ? -13.247 0.697 -0.462 1.00 98.69 91 TYR A CA 1
ATOM 732 C C . TYR A 1 91 ? -13.797 -0.450 0.384 1.00 98.69 91 TYR A C 1
ATOM 734 O O . TYR A 1 91 ? -15.003 -0.592 0.586 1.00 98.69 91 TYR A O 1
ATOM 742 N N . ALA A 1 92 ? -12.875 -1.231 0.938 1.00 98.19 92 ALA A N 1
ATOM 743 C CA . ALA A 1 92 ? -13.153 -2.278 1.906 1.00 98.19 92 ALA A CA 1
ATOM 744 C C . ALA A 1 92 ? -12.573 -1.903 3.274 1.00 98.19 92 ALA A C 1
ATOM 746 O O . ALA A 1 92 ? -11.567 -1.197 3.373 1.00 98.19 92 ALA A O 1
ATOM 747 N N . THR A 1 93 ? -13.186 -2.421 4.332 1.00 97.75 93 THR A N 1
ATOM 748 C CA . THR A 1 93 ? -12.640 -2.390 5.688 1.00 97.75 93 THR A CA 1
ATOM 749 C C . THR A 1 93 ? -12.042 -3.748 6.008 1.00 97.75 93 THR A C 1
ATOM 751 O O . THR A 1 93 ? -12.756 -4.748 6.051 1.00 97.75 93 THR A O 1
ATOM 754 N N . VAL A 1 94 ? -10.740 -3.792 6.265 1.00 97.50 94 VAL A N 1
ATOM 755 C CA . VAL A 1 94 ? -10.085 -4.959 6.851 1.00 97.50 94 VAL A CA 1
ATOM 756 C C . VAL A 1 94 ? -10.275 -4.905 8.359 1.00 97.50 94 VAL A C 1
ATOM 758 O O . VAL A 1 94 ? -9.873 -3.940 9.008 1.00 97.50 94 VAL A O 1
ATOM 761 N N . LEU A 1 95 ? -10.894 -5.954 8.896 1.00 95.62 95 LEU A N 1
ATOM 762 C CA . LEU A 1 95 ? -11.201 -6.095 10.317 1.00 95.62 95 LEU A CA 1
ATOM 763 C C . LEU A 1 95 ? -10.069 -6.825 11.037 1.00 95.62 95 LEU A C 1
ATOM 765 O O . LEU A 1 95 ? -9.593 -6.377 12.072 1.00 95.62 95 LEU A O 1
ATOM 769 N N . GLN A 1 96 ? -9.587 -7.919 10.444 1.00 94.62 96 GLN A N 1
ATOM 770 C CA . GLN A 1 96 ? -8.511 -8.719 11.007 1.00 94.62 96 GLN A CA 1
ATOM 771 C C . GLN A 1 96 ? -7.576 -9.212 9.906 1.00 94.62 96 GLN A C 1
ATOM 773 O O . GLN A 1 96 ? -8.009 -9.647 8.841 1.00 94.62 96 GLN A O 1
ATOM 778 N N . CYS A 1 97 ? -6.277 -9.195 10.191 1.00 93.44 97 CYS A N 1
ATOM 779 C CA . CYS A 1 97 ? -5.248 -9.708 9.300 1.00 93.44 97 CYS A CA 1
ATOM 780 C C . CYS A 1 97 ? -4.375 -10.719 10.048 1.00 93.44 97 CYS A C 1
ATOM 782 O O . CYS A 1 97 ? -3.959 -10.468 11.179 1.00 93.44 97 CYS A O 1
ATOM 784 N N . ARG A 1 98 ? -4.109 -11.875 9.436 1.00 95.19 98 ARG A N 1
ATOM 785 C CA . ARG A 1 98 ? -3.228 -12.922 9.970 1.00 95.19 98 ARG A CA 1
ATOM 786 C C . ARG A 1 98 ? -2.239 -13.344 8.876 1.00 95.19 98 ARG A C 1
ATOM 788 O O . ARG A 1 98 ? -2.425 -14.410 8.283 1.00 95.19 98 ARG A O 1
ATOM 795 N N . PRO A 1 99 ? -1.197 -12.537 8.602 1.00 93.38 99 PRO A N 1
ATOM 796 C CA . PRO A 1 99 ? -0.277 -12.785 7.490 1.00 93.38 99 PRO A CA 1
ATOM 797 C C . PRO A 1 99 ? 0.413 -14.151 7.565 1.00 93.38 99 PRO A C 1
ATOM 799 O O . PRO A 1 99 ? 0.439 -14.875 6.577 1.00 93.38 99 PRO A O 1
ATOM 802 N N . ALA A 1 100 ? 0.830 -14.577 8.764 1.00 92.56 100 ALA A N 1
ATOM 803 C CA . ALA A 1 100 ? 1.438 -15.893 8.986 1.00 92.56 100 ALA A CA 1
ATOM 804 C C . ALA A 1 100 ? 0.514 -17.081 8.644 1.00 92.56 100 ALA A C 1
ATOM 806 O O . ALA A 1 100 ? 0.989 -18.180 8.383 1.00 92.56 100 ALA A O 1
ATOM 807 N N . LYS A 1 101 ? -0.811 -16.879 8.651 1.00 95.25 101 LYS A N 1
ATOM 808 C CA . LYS A 1 101 ? -1.806 -17.894 8.261 1.00 95.25 101 LYS A CA 1
ATOM 809 C C . LYS A 1 101 ? -2.353 -17.674 6.851 1.00 95.25 101 LYS A C 1
ATOM 811 O O . LYS A 1 101 ? -3.285 -18.369 6.461 1.00 95.25 101 LYS A O 1
ATOM 816 N N . ASN A 1 102 ? -1.823 -16.693 6.119 1.00 95.38 102 ASN A N 1
ATOM 817 C CA . ASN A 1 102 ? -2.339 -16.241 4.833 1.00 95.38 102 ASN A CA 1
ATOM 818 C C . ASN A 1 102 ? -3.857 -15.957 4.864 1.00 95.38 102 ASN A C 1
ATOM 820 O O . ASN A 1 102 ? -4.598 -16.403 3.988 1.00 95.38 102 ASN A O 1
ATOM 824 N N . GLN A 1 103 ? -4.340 -15.289 5.920 1.00 96.62 103 GLN A N 1
ATOM 825 C CA . GLN A 1 103 ? -5.769 -15.094 6.196 1.00 96.62 103 GLN A CA 1
ATOM 826 C C . GLN A 1 103 ? -6.118 -13.621 6.417 1.00 96.62 103 GLN A C 1
ATOM 828 O O . GLN A 1 103 ? -5.411 -12.902 7.128 1.00 96.62 103 GLN A O 1
ATOM 833 N N . LEU A 1 104 ? -7.259 -13.202 5.874 1.00 96.25 104 LEU A N 1
ATOM 834 C CA . LEU A 1 104 ? -7.806 -11.857 6.021 1.00 96.25 104 LEU A CA 1
ATOM 835 C C . LEU A 1 104 ? -9.314 -11.930 6.270 1.00 96.25 104 LEU A C 1
ATOM 837 O O . LEU A 1 104 ? -10.017 -12.668 5.583 1.00 96.25 104 LEU A O 1
ATOM 841 N N . GLN A 1 105 ? -9.809 -11.125 7.206 1.00 97.62 105 GLN A N 1
ATOM 842 C CA . GLN A 1 105 ? -11.233 -10.862 7.376 1.00 97.62 105 GLN A CA 1
ATOM 843 C C . GLN A 1 105 ? -11.535 -9.417 6.983 1.00 97.62 105 GLN A C 1
ATOM 845 O O . GLN A 1 105 ? -10.895 -8.485 7.482 1.00 97.62 105 GLN A O 1
ATOM 850 N N . ALA A 1 106 ? -12.516 -9.224 6.106 1.00 97.81 106 ALA A N 1
ATOM 851 C CA . ALA A 1 106 ? -12.882 -7.905 5.608 1.00 97.81 106 ALA A CA 1
ATOM 852 C C . ALA A 1 106 ? -14.387 -7.768 5.349 1.00 97.81 106 ALA A C 1
ATOM 854 O O . ALA A 1 106 ? -15.104 -8.751 5.164 1.00 97.81 106 ALA A O 1
ATOM 855 N N . THR A 1 107 ? -14.855 -6.523 5.300 1.00 98.00 107 THR A N 1
ATOM 856 C CA . THR A 1 107 ? -16.232 -6.177 4.945 1.00 98.00 107 THR A CA 1
ATOM 857 C C . THR A 1 107 ? -16.297 -4.951 4.038 1.00 98.00 107 THR A C 1
ATOM 859 O O . THR A 1 107 ? -15.410 -4.096 4.075 1.00 98.00 107 THR A O 1
ATOM 862 N N . GLY A 1 108 ? -17.331 -4.865 3.207 1.00 97.88 108 GLY A N 1
ATOM 863 C CA . GLY A 1 108 ? -17.582 -3.729 2.322 1.00 97.88 108 GLY A CA 1
ATOM 864 C C . GLY A 1 108 ? -18.471 -4.109 1.143 1.00 97.88 108 GLY A C 1
ATOM 865 O O . GLY A 1 108 ? -19.041 -5.198 1.114 1.00 97.88 108 GLY A O 1
ATOM 866 N N . GLN A 1 109 ? -18.556 -3.213 0.162 1.00 98.06 109 GLN A N 1
ATOM 867 C CA . GLN A 1 109 ? -19.245 -3.451 -1.118 1.00 98.06 109 GLN A CA 1
ATOM 868 C C . GLN A 1 109 ? -18.306 -4.039 -2.188 1.00 98.06 109 GLN A C 1
ATOM 870 O O . GLN A 1 109 ? -18.748 -4.483 -3.242 1.00 98.06 109 GLN A O 1
ATOM 875 N N . ILE A 1 110 ? -17.001 -4.071 -1.906 1.00 98.12 110 ILE A N 1
ATOM 876 C CA . ILE A 1 110 ? -15.965 -4.629 -2.773 1.00 98.12 110 ILE A CA 1
ATOM 877 C C . ILE A 1 110 ? -14.969 -5.434 -1.941 1.00 98.12 110 ILE A C 1
ATOM 879 O O . ILE A 1 110 ? -14.724 -5.130 -0.771 1.00 98.12 110 ILE A O 1
ATOM 883 N N . LYS A 1 111 ? -14.359 -6.454 -2.550 1.00 98.12 111 LYS A N 1
ATOM 884 C CA . LYS A 1 111 ? -13.242 -7.175 -1.931 1.00 98.12 111 LYS A CA 1
ATOM 885 C C . LYS A 1 111 ? -12.020 -6.251 -1.801 1.00 98.12 111 LYS A C 1
ATOM 887 O O . LYS A 1 111 ? -11.770 -5.453 -2.709 1.00 98.12 111 LYS A O 1
ATOM 892 N N . PRO A 1 112 ? -11.235 -6.361 -0.714 1.00 98.00 112 PRO A N 1
ATOM 893 C CA . PRO A 1 112 ? -10.019 -5.567 -0.539 1.00 98.00 112 PRO A CA 1
ATOM 894 C C . PRO A 1 112 ? -8.974 -5.891 -1.616 1.00 98.00 112 PRO A C 1
ATOM 896 O O . PRO A 1 112 ? -9.059 -6.927 -2.278 1.00 98.00 112 PRO A O 1
ATOM 899 N N . SER A 1 113 ? -7.975 -5.017 -1.769 1.00 97.12 113 SER A N 1
ATOM 900 C CA . SER A 1 113 ? -6.805 -5.274 -2.620 1.00 97.12 113 SER A CA 1
ATOM 901 C C . SER A 1 113 ? -6.152 -6.641 -2.347 1.00 97.12 113 SER A C 1
ATOM 903 O O . SER A 1 113 ? -6.126 -7.118 -1.209 1.00 97.12 113 SER A O 1
ATOM 905 N N . SER A 1 114 ? -5.556 -7.239 -3.383 1.00 94.50 114 SER A N 1
ATOM 906 C CA . SER A 1 114 ? -4.708 -8.435 -3.272 1.00 94.50 114 SER A CA 1
ATOM 907 C C . SER A 1 114 ? -3.481 -8.237 -2.376 1.00 94.50 114 SER A C 1
ATOM 909 O O . SER A 1 114 ? -2.982 -9.210 -1.820 1.00 94.50 114 SER A O 1
ATOM 911 N N . GLU A 1 115 ? -3.049 -6.991 -2.167 1.00 95.75 115 GLU A N 1
ATOM 912 C CA . GLU A 1 115 ? -1.923 -6.632 -1.292 1.00 95.75 115 GLU A CA 1
ATOM 913 C C . GLU A 1 115 ? -2.337 -6.317 0.154 1.00 95.75 115 GLU A C 1
ATOM 915 O O . GLU A 1 115 ? -1.533 -5.852 0.960 1.00 95.75 115 GLU A O 1
ATOM 920 N N . ALA A 1 116 ? -3.587 -6.587 0.542 1.00 97.38 116 ALA A N 1
ATOM 921 C CA . ALA A 1 116 ? -4.073 -6.260 1.883 1.00 97.38 116 ALA A CA 1
ATOM 922 C C . ALA A 1 116 ? -3.260 -6.911 3.025 1.00 97.38 116 ALA A C 1
ATOM 924 O O . ALA A 1 116 ? -3.146 -6.318 4.099 1.00 97.38 116 ALA A O 1
ATOM 925 N N . LEU A 1 117 ? -2.659 -8.091 2.817 1.00 96.44 117 LEU A N 1
ATOM 926 C CA . LEU A 1 117 ? -1.768 -8.702 3.815 1.00 96.44 117 LEU A CA 1
ATOM 927 C C . LEU A 1 117 ? -0.477 -7.896 4.016 1.00 96.44 117 LEU A C 1
ATOM 929 O O . LEU A 1 117 ? -0.076 -7.693 5.163 1.00 96.44 117 LEU A O 1
ATOM 933 N N . SER A 1 118 ? 0.117 -7.387 2.933 1.00 97.56 118 SER A N 1
ATOM 934 C CA . SER A 1 118 ? 1.307 -6.524 2.946 1.00 97.56 118 SER A CA 1
ATOM 935 C C . SER A 1 118 ? 1.058 -5.230 3.735 1.00 97.56 118 SER A C 1
ATOM 937 O O . SER A 1 118 ? 1.919 -4.755 4.470 1.00 97.56 118 SER A O 1
ATOM 939 N N . HIS A 1 119 ? -0.163 -4.693 3.665 1.00 98.12 119 HIS A N 1
ATOM 940 C CA . HIS A 1 119 ? -0.581 -3.539 4.467 1.00 98.12 119 HIS A CA 1
ATOM 941 C C . HIS A 1 119 ? -0.809 -3.924 5.933 1.00 98.12 119 HIS A C 1
ATOM 943 O O . HIS A 1 119 ? -0.353 -3.242 6.850 1.00 98.12 119 HIS A O 1
ATOM 949 N N . GLY A 1 120 ? -1.503 -5.041 6.162 1.00 96.88 120 GLY A N 1
ATOM 950 C CA . GLY A 1 120 ? -1.821 -5.517 7.502 1.00 96.88 120 GLY A CA 1
ATOM 951 C C . GLY A 1 120 ? -0.587 -5.843 8.340 1.00 96.88 120 GLY A C 1
ATOM 952 O O . GLY A 1 120 ? -0.592 -5.540 9.532 1.00 96.88 120 GLY A O 1
ATOM 953 N N . ILE A 1 121 ? 0.473 -6.401 7.741 1.00 97.12 121 ILE A N 1
ATOM 954 C CA . ILE A 1 121 ? 1.717 -6.680 8.469 1.00 97.12 121 ILE A CA 1
ATOM 955 C C . ILE A 1 121 ? 2.439 -5.395 8.896 1.00 97.12 121 ILE A C 1
ATOM 957 O O . ILE A 1 121 ? 2.914 -5.330 10.023 1.00 97.12 121 ILE A O 1
ATOM 961 N N . LEU A 1 122 ? 2.424 -4.338 8.074 1.00 97.00 122 LEU A N 1
ATOM 962 C CA . LEU A 1 122 ? 2.973 -3.027 8.451 1.00 97.00 122 LEU A CA 1
ATOM 963 C C . LEU A 1 122 ? 2.174 -2.384 9.592 1.00 97.00 122 LEU A C 1
ATOM 965 O O . LEU A 1 122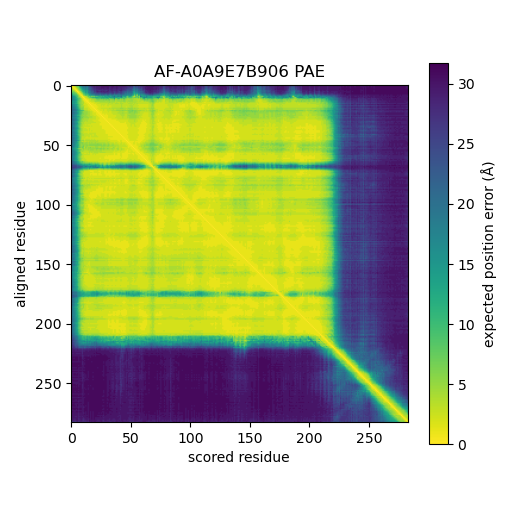 ? 2.742 -1.835 10.531 1.00 97.00 122 LEU A O 1
ATOM 969 N N . TYR A 1 123 ? 0.844 -2.494 9.571 1.00 96.38 123 TYR A N 1
ATOM 970 C CA . TYR A 1 123 ? 0.041 -2.032 10.704 1.00 96.38 123 TYR A CA 1
ATOM 971 C C . TYR A 1 123 ? 0.285 -2.849 11.981 1.00 96.38 123 TYR A C 1
ATOM 973 O O . TYR A 1 123 ? 0.152 -2.314 13.080 1.00 96.38 123 TYR A O 1
ATOM 981 N N . GLN A 1 124 ? 0.635 -4.129 11.866 1.00 94.38 124 GLN A N 1
ATOM 982 C CA . GLN A 1 124 ? 0.988 -4.966 13.015 1.00 94.38 124 GLN A CA 1
ATOM 983 C C . GLN A 1 124 ? 2.398 -4.693 13.536 1.00 94.38 124 GLN A C 1
ATOM 985 O O . GLN A 1 124 ? 2.617 -4.821 14.737 1.00 94.38 124 GLN A O 1
ATOM 990 N N . SER A 1 125 ? 3.332 -4.308 12.663 1.00 93.69 125 SER A N 1
ATOM 991 C CA . SER A 1 125 ? 4.735 -4.133 13.031 1.00 93.69 125 SER A CA 1
ATOM 992 C C . SER A 1 125 ? 4.983 -2.886 13.869 1.00 93.69 125 SER A C 1
ATOM 994 O O . SER A 1 125 ? 5.895 -2.901 14.684 1.00 93.69 125 SER A O 1
ATOM 996 N N . HIS A 1 126 ? 4.206 -1.811 13.684 1.00 92.62 126 HIS A N 1
ATOM 997 C CA . HIS A 1 126 ? 4.389 -0.589 14.466 1.00 92.62 126 HIS A CA 1
ATOM 998 C C . HIS A 1 126 ? 3.082 0.222 14.625 1.00 92.62 126 HIS A C 1
ATOM 1000 O O . HIS A 1 126 ? 2.419 0.540 13.627 1.00 92.62 126 HIS A O 1
ATOM 1006 N N . PRO A 1 127 ? 2.693 0.619 15.858 1.00 91.75 127 PRO A N 1
ATOM 1007 C CA . PRO A 1 127 ? 1.444 1.346 16.102 1.00 91.75 127 PRO A CA 1
ATOM 1008 C C . PRO A 1 127 ? 1.436 2.750 15.483 1.00 91.75 127 PRO A C 1
ATOM 1010 O O . PRO A 1 127 ? 0.368 3.256 15.150 1.00 91.75 127 PRO A O 1
ATOM 1013 N N . GLY A 1 128 ? 2.611 3.356 15.277 1.00 92.81 128 GLY A N 1
ATOM 1014 C CA . GLY A 1 128 ? 2.748 4.670 14.644 1.00 92.81 128 GLY A CA 1
ATOM 1015 C C . GLY A 1 128 ? 2.492 4.677 13.134 1.00 92.81 128 GLY A C 1
ATOM 1016 O O . GLY A 1 128 ? 2.388 5.750 12.545 1.00 92.81 128 GLY A O 1
ATOM 1017 N N . ILE A 1 129 ? 2.374 3.512 12.486 1.00 95.50 129 ILE A N 1
ATOM 1018 C CA . ILE A 1 129 ? 2.029 3.436 11.064 1.00 95.50 129 ILE A CA 1
ATOM 1019 C C . ILE A 1 129 ? 0.520 3.612 10.916 1.00 95.50 129 ILE A C 1
ATOM 1021 O O . ILE A 1 129 ? -0.271 2.795 11.394 1.00 95.50 129 ILE A O 1
ATOM 1025 N N . HIS A 1 130 ? 0.114 4.666 10.216 1.00 96.31 130 HIS A N 1
ATOM 1026 C CA . HIS A 1 130 ? -1.285 4.975 9.918 1.00 96.31 130 HIS A CA 1
ATOM 1027 C C . HIS A 1 130 ? -1.598 4.902 8.424 1.00 96.31 130 HIS A C 1
ATOM 1029 O O . HIS A 1 130 ? -2.748 4.669 8.053 1.00 96.31 130 HIS A O 1
ATOM 1035 N N . TRP A 1 131 ? -0.587 5.013 7.568 1.00 98.12 131 TRP A N 1
ATOM 1036 C CA . TRP A 1 131 ? -0.727 5.044 6.118 1.00 98.12 131 TRP A CA 1
ATOM 1037 C C . TRP A 1 131 ? 0.189 4.022 5.472 1.00 98.12 131 TRP A C 1
ATOM 1039 O O . TRP A 1 131 ? 1.345 3.892 5.870 1.00 98.12 131 TRP A O 1
ATOM 1049 N N . VAL A 1 132 ? -0.337 3.320 4.469 1.00 98.62 132 VAL A N 1
ATOM 1050 C CA . VAL A 1 132 ? 0.438 2.429 3.602 1.00 98.62 132 VAL A CA 1
ATOM 1051 C C . VAL A 1 132 ? -0.003 2.668 2.160 1.00 98.62 132 VAL A C 1
ATOM 1053 O O . VAL A 1 132 ? -1.197 2.695 1.853 1.00 98.62 132 VAL A O 1
ATOM 1056 N N . MET A 1 133 ? 0.970 2.866 1.278 1.00 98.75 133 MET A N 1
ATOM 1057 C CA . MET A 1 133 ? 0.791 3.105 -0.148 1.00 98.75 133 MET A CA 1
ATOM 1058 C C . MET A 1 133 ? 1.588 2.047 -0.907 1.00 98.75 133 MET A C 1
ATOM 1060 O O . MET A 1 133 ? 2.818 2.110 -0.956 1.00 98.75 133 MET A O 1
ATOM 1064 N N . HIS A 1 134 ? 0.886 1.080 -1.488 1.00 98.75 134 HIS A N 1
ATOM 1065 C CA . HIS A 1 134 ? 1.464 0.145 -2.440 1.00 98.75 134 HIS A CA 1
ATOM 1066 C C . HIS A 1 134 ? 1.359 0.733 -3.845 1.00 98.75 134 HIS A C 1
ATOM 1068 O O . HIS A 1 134 ? 0.280 1.134 -4.282 1.00 98.75 134 HIS A O 1
ATOM 1074 N N . LEU A 1 135 ? 2.481 0.823 -4.548 1.00 98.62 135 LEU A N 1
ATOM 1075 C CA . LEU A 1 135 ? 2.601 1.543 -5.814 1.00 98.62 135 LEU A CA 1
ATOM 1076 C C . LEU A 1 135 ? 3.494 0.759 -6.772 1.00 98.62 135 LEU A C 1
ATOM 1078 O O . LEU A 1 135 ? 4.312 -0.040 -6.327 1.00 98.62 135 LEU A O 1
ATOM 1082 N N . HIS A 1 136 ? 3.395 1.040 -8.071 1.00 98.31 136 HIS A N 1
ATOM 1083 C CA . HIS A 1 136 ? 4.296 0.447 -9.061 1.00 98.31 136 HIS A CA 1
ATOM 1084 C C . HIS A 1 136 ? 5.145 1.511 -9.745 1.00 98.31 136 HIS A C 1
ATOM 1086 O O . HIS A 1 136 ? 4.633 2.395 -10.433 1.00 98.31 136 HIS A O 1
ATOM 1092 N N . SER A 1 137 ? 6.461 1.399 -9.590 1.00 97.88 137 SER A N 1
ATOM 1093 C CA . SER A 1 137 ? 7.443 2.314 -10.161 1.00 97.88 137 SER A CA 1
ATOM 1094 C C . SER A 1 137 ? 8.634 1.544 -10.726 1.00 97.88 137 SER A C 1
ATOM 1096 O O . SER A 1 137 ? 9.574 1.259 -9.978 1.00 97.88 137 SER A O 1
ATOM 1098 N N . PRO A 1 138 ? 8.670 1.283 -12.048 1.00 96.69 138 PRO A N 1
ATOM 1099 C CA . PRO A 1 138 ? 9.847 0.693 -12.688 1.00 96.69 138 PRO A CA 1
ATOM 1100 C C . PRO A 1 138 ? 11.115 1.515 -12.434 1.00 96.69 138 PRO A C 1
ATOM 1102 O O . PRO A 1 138 ? 12.213 0.981 -12.287 1.00 96.69 138 PRO A O 1
ATOM 1105 N N . ASP A 1 139 ? 10.961 2.835 -12.333 1.00 96.38 139 ASP A N 1
ATOM 1106 C CA . ASP A 1 139 ? 12.053 3.761 -12.070 1.00 96.38 139 ASP A CA 1
ATOM 1107 C C . ASP A 1 139 ? 12.679 3.562 -10.687 1.00 96.38 139 ASP A C 1
ATOM 1109 O O . ASP A 1 139 ? 13.905 3.523 -10.582 1.00 96.38 139 ASP A O 1
ATOM 1113 N N . ILE A 1 140 ? 11.872 3.433 -9.631 1.00 98.06 140 ILE A N 1
ATOM 1114 C CA . ILE A 1 140 ? 12.390 3.182 -8.278 1.00 98.06 140 ILE A CA 1
ATOM 1115 C C . ILE A 1 140 ? 12.881 1.740 -8.173 1.00 98.06 140 ILE A C 1
ATOM 1117 O O . ILE A 1 140 ? 13.996 1.513 -7.707 1.00 98.06 140 ILE A O 1
ATOM 1121 N N . PHE A 1 141 ? 12.082 0.788 -8.653 1.00 98.12 141 PHE A N 1
ATOM 1122 C CA . PHE A 1 141 ? 12.355 -0.641 -8.557 1.00 98.12 141 PHE A CA 1
ATOM 1123 C C . PHE A 1 141 ? 13.705 -1.007 -9.177 1.00 98.12 141 PHE A C 1
ATOM 1125 O O . PHE A 1 141 ? 14.552 -1.595 -8.514 1.00 98.12 141 PHE A O 1
ATOM 1132 N N . ASN A 1 142 ? 13.975 -0.565 -10.408 1.00 96.94 142 ASN A N 1
ATOM 1133 C CA . ASN A 1 142 ? 15.224 -0.895 -11.099 1.00 96.94 142 ASN A CA 1
ATOM 1134 C C . ASN A 1 142 ? 16.453 -0.146 -10.554 1.00 96.94 142 ASN A C 1
ATOM 1136 O O . ASN A 1 142 ? 17.583 -0.522 -10.857 1.00 96.94 142 ASN A O 1
ATOM 1140 N N . ASN A 1 143 ? 16.262 0.904 -9.746 1.00 97.00 143 ASN A N 1
ATOM 1141 C CA . ASN A 1 143 ? 17.344 1.750 -9.225 1.00 97.00 143 ASN A CA 1
ATOM 1142 C C . ASN A 1 143 ? 17.469 1.698 -7.695 1.00 97.00 143 ASN A C 1
ATOM 1144 O O . ASN A 1 143 ? 18.176 2.517 -7.108 1.00 97.00 143 ASN A O 1
ATOM 1148 N N . TYR A 1 144 ? 16.813 0.741 -7.035 1.00 97.19 144 TYR A N 1
ATOM 1149 C CA . TYR A 1 144 ? 16.704 0.701 -5.576 1.00 97.19 144 TYR A CA 1
ATOM 1150 C C . TYR A 1 144 ? 18.066 0.699 -4.862 1.00 97.19 144 TYR A C 1
ATOM 1152 O O . TYR A 1 144 ? 18.225 1.373 -3.847 1.00 97.19 144 TYR A O 1
ATOM 1160 N N . ARG A 1 145 ? 19.075 0.023 -5.437 1.00 96.31 145 ARG A N 1
ATOM 1161 C CA . ARG A 1 145 ? 20.449 -0.010 -4.905 1.00 96.31 145 ARG A CA 1
ATOM 1162 C C . ARG A 1 145 ? 21.095 1.371 -4.915 1.00 96.31 145 ARG A C 1
ATOM 1164 O O . ARG A 1 145 ? 21.626 1.801 -3.904 1.00 96.31 145 ARG A O 1
ATOM 1171 N N . THR A 1 146 ? 21.007 2.093 -6.031 1.00 96.06 146 THR A N 1
ATOM 1172 C CA . THR A 1 146 ? 21.542 3.461 -6.148 1.00 96.06 146 THR A CA 1
ATOM 1173 C C . THR A 1 146 ? 20.767 4.453 -5.278 1.00 96.06 146 THR A C 1
ATOM 1175 O O . THR A 1 146 ? 21.310 5.466 -4.843 1.00 96.06 146 THR A O 1
ATOM 1178 N N . LEU A 1 147 ? 19.494 4.164 -5.010 1.00 95.62 147 LEU A N 1
ATOM 1179 C CA . LEU A 1 147 ? 18.640 4.946 -4.120 1.00 95.62 147 LEU A CA 1
ATOM 1180 C C . LEU A 1 147 ? 18.812 4.577 -2.633 1.00 95.62 147 LEU A C 1
ATOM 1182 O O . LEU A 1 147 ? 18.199 5.234 -1.793 1.00 95.62 147 LEU A O 1
ATOM 1186 N N . ASN A 1 148 ? 19.653 3.586 -2.302 1.00 95.00 148 ASN A N 1
ATOM 1187 C CA . ASN A 1 148 ? 19.858 3.043 -0.953 1.00 95.00 148 ASN A CA 1
ATOM 1188 C C . ASN A 1 148 ? 18.552 2.602 -0.267 1.00 95.00 148 ASN A C 1
ATOM 1190 O O . ASN A 1 148 ? 18.343 2.848 0.924 1.00 95.00 148 ASN A O 1
ATOM 1194 N N . LEU A 1 149 ? 17.658 1.974 -1.032 1.00 96.69 149 LEU A N 1
ATOM 1195 C CA . LEU A 1 149 ? 16.384 1.471 -0.530 1.00 96.69 149 LEU A CA 1
ATOM 1196 C C . LEU A 1 149 ? 16.504 0.002 -0.105 1.00 96.69 149 LEU A C 1
ATOM 1198 O O . LEU A 1 149 ? 17.185 -0.772 -0.782 1.00 96.69 149 LEU A O 1
ATOM 1202 N N . PRO A 1 150 ? 15.834 -0.406 0.986 1.00 97.31 150 PRO A N 1
ATOM 1203 C CA . PRO A 1 150 ? 15.703 -1.815 1.325 1.00 97.31 150 PRO A CA 1
ATOM 1204 C C . PRO A 1 150 ? 14.824 -2.525 0.284 1.00 97.31 150 PRO A C 1
ATOM 1206 O O . PRO A 1 150 ? 13.929 -1.919 -0.314 1.00 97.31 150 PRO A O 1
ATOM 1209 N N . CYS A 1 151 ? 15.080 -3.811 0.064 1.00 98.19 151 CYS A N 1
ATOM 1210 C CA . CYS A 1 151 ? 14.344 -4.630 -0.893 1.00 98.19 151 CYS A CA 1
ATOM 1211 C C . CYS A 1 151 ? 14.128 -6.025 -0.310 1.00 98.19 151 CYS A C 1
ATOM 1213 O O . CYS A 1 151 ? 15.072 -6.604 0.229 1.00 98.19 151 CYS A O 1
ATOM 1215 N N . THR A 1 152 ? 12.903 -6.545 -0.397 1.00 98.25 152 THR A N 1
ATOM 1216 C CA . THR A 1 152 ? 12.604 -7.923 0.018 1.00 98.25 152 THR A CA 1
ATOM 1217 C C . THR A 1 152 ? 13.278 -8.933 -0.911 1.00 98.25 152 THR A C 1
ATOM 1219 O O . THR A 1 152 ? 13.657 -8.610 -2.040 1.00 98.25 152 THR A O 1
ATOM 1222 N N . ASP A 1 153 ? 13.402 -10.180 -0.453 1.00 96.50 153 ASP A N 1
ATOM 1223 C CA . ASP A 1 153 ? 13.933 -11.262 -1.281 1.00 96.50 153 ASP A CA 1
ATOM 1224 C C . ASP A 1 153 ? 13.079 -11.446 -2.560 1.00 96.50 153 ASP A C 1
ATOM 1226 O O . ASP A 1 153 ? 11.848 -11.496 -2.462 1.00 96.50 153 ASP A O 1
ATOM 1230 N N . PRO A 1 154 ? 13.685 -11.551 -3.760 1.00 95.62 154 PRO A N 1
ATOM 1231 C CA . PRO A 1 154 ? 12.955 -11.782 -5.008 1.00 95.62 154 PRO A CA 1
ATOM 1232 C C . PRO A 1 154 ? 12.143 -13.081 -5.067 1.00 95.62 154 PRO A C 1
ATOM 1234 O O . PRO A 1 154 ? 11.232 -13.188 -5.883 1.00 95.62 154 PRO A O 1
ATOM 1237 N N . SER A 1 155 ? 12.466 -14.072 -4.234 1.00 94.94 155 SER A N 1
ATOM 1238 C CA . SER A 1 155 ? 11.721 -15.332 -4.130 1.00 94.94 155 SER A CA 1
ATOM 1239 C C . SER A 1 155 ? 10.444 -15.221 -3.293 1.00 94.94 155 SER A C 1
ATOM 1241 O O . SER A 1 155 ? 9.574 -16.086 -3.391 1.00 94.94 155 SER A O 1
ATOM 1243 N N . ALA A 1 156 ? 10.294 -14.157 -2.498 1.00 94.81 156 ALA A N 1
ATOM 1244 C CA . ALA A 1 156 ? 9.083 -13.905 -1.734 1.00 94.81 156 ALA A CA 1
ATOM 1245 C C . ALA A 1 156 ? 8.009 -13.320 -2.663 1.00 94.81 156 ALA A C 1
ATOM 1247 O O . ALA A 1 156 ? 8.017 -12.128 -2.950 1.00 94.81 156 ALA A O 1
ATOM 1248 N N . ALA A 1 157 ? 7.104 -14.152 -3.175 1.00 92.81 157 ALA A N 1
ATOM 1249 C CA . ALA A 1 157 ? 6.062 -13.705 -4.098 1.00 92.81 157 ALA A CA 1
ATOM 1250 C C . ALA A 1 157 ? 5.009 -12.823 -3.403 1.00 92.81 157 ALA A C 1
ATOM 1252 O O . ALA A 1 157 ? 4.658 -13.041 -2.246 1.00 92.81 157 ALA A O 1
ATOM 1253 N N . TYR A 1 158 ? 4.443 -11.852 -4.125 1.00 89.56 158 TYR A N 1
ATOM 1254 C CA . TYR A 1 158 ? 3.357 -11.019 -3.593 1.00 89.56 158 TYR A CA 1
ATOM 1255 C C . TYR A 1 158 ? 2.169 -11.866 -3.101 1.00 89.56 158 TYR A C 1
ATOM 1257 O O . TYR A 1 158 ? 1.870 -12.930 -3.664 1.00 89.56 158 TYR A O 1
ATOM 1265 N N . GLY A 1 159 ? 1.455 -11.362 -2.091 1.00 87.31 159 GLY A N 1
ATOM 1266 C CA . GLY A 1 159 ? 0.260 -12.008 -1.545 1.00 87.31 159 GLY A CA 1
ATOM 1267 C C . GLY A 1 159 ? 0.521 -13.315 -0.784 1.00 87.31 159 GLY A C 1
ATOM 1268 O O . GLY A 1 159 ? -0.429 -14.069 -0.572 1.00 87.31 159 GLY A O 1
ATOM 1269 N N . THR A 1 160 ? 1.769 -13.602 -0.392 1.00 92.50 160 THR A N 1
ATOM 1270 C CA . THR A 1 160 ? 2.135 -14.793 0.393 1.00 92.50 160 THR A CA 1
ATOM 1271 C C . THR A 1 160 ? 2.639 -14.446 1.804 1.00 92.50 160 THR A C 1
ATOM 1273 O O . THR A 1 160 ? 3.045 -13.305 2.062 1.00 92.50 160 THR A O 1
ATOM 1276 N N . PRO A 1 161 ? 2.643 -15.414 2.744 1.00 95.06 161 PRO A N 1
ATOM 1277 C CA . PRO A 1 161 ? 3.241 -15.236 4.070 1.00 95.06 161 PRO A CA 1
ATOM 1278 C C . PRO A 1 161 ? 4.727 -14.867 4.034 1.00 95.06 161 PRO A C 1
ATOM 1280 O O . PRO A 1 161 ? 5.182 -14.102 4.882 1.00 95.06 161 PRO A O 1
ATOM 1283 N N . GLU A 1 162 ? 5.479 -15.376 3.056 1.00 96.94 162 GLU A N 1
ATOM 1284 C CA . GLU A 1 162 ? 6.908 -15.098 2.889 1.00 96.94 162 GLU A CA 1
ATOM 1285 C C . GLU A 1 162 ? 7.143 -13.618 2.581 1.00 96.94 162 GLU A C 1
ATOM 1287 O O . GLU A 1 162 ? 8.002 -12.995 3.203 1.00 96.94 162 GLU A O 1
ATOM 1292 N N . MET A 1 163 ? 6.338 -13.024 1.690 1.00 96.88 163 MET A N 1
ATOM 1293 C CA . MET A 1 163 ? 6.394 -11.582 1.426 1.00 96.88 163 MET A CA 1
ATOM 1294 C C . MET A 1 163 ? 6.038 -10.776 2.673 1.00 96.88 163 MET A C 1
ATOM 1296 O O . MET A 1 163 ? 6.747 -9.830 3.013 1.00 96.88 163 MET A O 1
ATOM 1300 N N . ALA A 1 164 ? 4.992 -11.170 3.405 1.00 96.56 164 ALA A N 1
ATOM 1301 C CA . ALA A 1 164 ? 4.636 -10.488 4.645 1.00 96.56 164 ALA A CA 1
ATOM 1302 C C . ALA A 1 164 ? 5.769 -10.543 5.687 1.00 96.56 164 ALA A C 1
ATOM 1304 O O . ALA A 1 164 ? 6.095 -9.523 6.288 1.00 96.56 164 ALA A O 1
ATOM 1305 N N . SER A 1 165 ? 6.409 -11.702 5.862 1.00 97.25 165 SER A N 1
ATOM 1306 C CA . SER A 1 165 ? 7.546 -11.861 6.774 1.00 97.25 165 SER A CA 1
ATOM 1307 C C . SER A 1 165 ? 8.759 -11.030 6.342 1.00 97.25 165 SER A C 1
ATOM 1309 O O . SER A 1 165 ? 9.389 -10.389 7.184 1.00 97.25 165 SER A O 1
ATOM 1311 N N . ALA A 1 166 ? 9.057 -10.973 5.041 1.00 98.00 166 ALA A N 1
ATOM 1312 C CA . ALA A 1 166 ? 10.140 -10.148 4.513 1.00 98.00 166 ALA A CA 1
ATOM 1313 C C . ALA A 1 166 ? 9.879 -8.646 4.727 1.00 98.00 166 ALA A C 1
ATOM 1315 O O . ALA A 1 166 ? 10.784 -7.913 5.124 1.00 98.00 166 ALA A O 1
ATOM 1316 N N . ILE A 1 167 ? 8.639 -8.189 4.517 1.00 98.06 167 ILE A N 1
ATOM 1317 C CA . ILE A 1 167 ? 8.219 -6.811 4.813 1.00 98.06 167 ILE A CA 1
ATOM 1318 C C . ILE A 1 167 ? 8.379 -6.511 6.306 1.00 98.06 167 ILE A C 1
ATOM 1320 O O . ILE A 1 167 ? 8.925 -5.469 6.660 1.00 98.06 167 ILE A O 1
ATOM 1324 N N . GLU A 1 168 ? 7.934 -7.415 7.181 1.00 97.25 168 GLU A N 1
ATOM 1325 C CA . GLU A 1 168 ? 8.039 -7.246 8.633 1.00 97.25 168 GLU A CA 1
ATOM 1326 C C . GLU A 1 168 ? 9.496 -7.096 9.089 1.00 97.25 168 GLU A C 1
ATOM 1328 O O . GLU A 1 168 ? 9.801 -6.209 9.887 1.00 97.25 168 GLU A O 1
ATOM 1333 N N . ALA A 1 169 ? 10.397 -7.937 8.573 1.00 97.19 169 ALA A N 1
ATOM 1334 C CA . ALA A 1 169 ? 11.819 -7.883 8.901 1.00 97.19 169 ALA A CA 1
ATOM 1335 C C . ALA A 1 169 ? 12.424 -6.515 8.545 1.00 97.19 169 ALA A C 1
ATOM 1337 O O . ALA A 1 169 ? 13.028 -5.866 9.399 1.00 97.19 169 ALA A O 1
ATOM 1338 N N . LEU A 1 170 ? 12.171 -6.024 7.327 1.00 96.88 170 LEU A N 1
ATOM 1339 C CA . LEU A 1 170 ? 12.652 -4.712 6.882 1.00 96.88 170 LEU A CA 1
ATOM 1340 C C . LEU A 1 170 ? 12.008 -3.549 7.649 1.00 96.88 170 LEU A C 1
ATOM 1342 O O . LEU A 1 170 ? 12.653 -2.524 7.872 1.00 96.88 170 LEU A O 1
ATOM 1346 N N . ALA A 1 171 ? 10.741 -3.685 8.047 1.00 95.31 171 ALA A N 1
ATOM 1347 C CA . ALA A 1 171 ? 10.054 -2.675 8.842 1.00 95.31 171 ALA A CA 1
ATOM 1348 C C . ALA A 1 171 ? 10.660 -2.552 10.248 1.00 95.31 171 ALA A C 1
ATOM 1350 O O . ALA A 1 171 ? 10.841 -1.432 10.720 1.00 95.31 171 ALA A O 1
ATOM 1351 N N . LYS A 1 172 ? 11.035 -3.674 10.880 1.00 94.00 172 LYS A N 1
ATOM 1352 C CA . LYS A 1 172 ? 11.695 -3.702 12.199 1.00 94.00 172 LYS A CA 1
ATOM 1353 C C . LYS A 1 172 ? 13.085 -3.072 12.181 1.00 94.00 172 LYS A C 1
ATOM 1355 O O . LYS A 1 172 ? 13.429 -2.328 13.088 1.00 94.00 172 LYS A O 1
ATOM 1360 N N . GLU A 1 173 ? 13.863 -3.285 11.121 1.00 91.69 173 GLU A N 1
ATOM 1361 C CA . GLU A 1 173 ? 15.167 -2.619 10.950 1.00 91.69 173 GLU A CA 1
ATOM 1362 C C . GLU A 1 173 ? 15.061 -1.084 10.856 1.00 91.69 173 GLU A C 1
ATOM 1364 O O . GLU A 1 173 ? 16.060 -0.376 10.986 1.00 91.69 173 GLU A O 1
ATOM 1369 N N . ARG A 1 174 ? 13.857 -0.560 10.598 1.00 85.75 174 ARG A N 1
ATOM 1370 C CA . ARG A 1 174 ? 13.569 0.861 10.367 1.00 85.75 174 ARG A CA 1
ATOM 1371 C C . ARG A 1 174 ? 12.453 1.389 11.265 1.00 85.75 174 ARG A C 1
ATOM 1373 O O . ARG A 1 174 ? 11.782 2.347 10.881 1.00 85.75 174 ARG A O 1
ATOM 1380 N N . GLU A 1 175 ? 12.263 0.785 12.435 1.00 82.62 175 GLU A N 1
ATOM 1381 C CA . GLU A 1 175 ? 11.184 1.129 13.371 1.00 82.62 175 GLU A CA 1
ATOM 1382 C C . GLU A 1 175 ? 11.189 2.626 13.733 1.00 82.62 175 GLU A C 1
ATOM 1384 O O . GLU A 1 175 ? 10.160 3.293 13.651 1.00 82.62 175 GLU A O 1
ATOM 1389 N N . ASP A 1 176 ? 12.375 3.198 13.966 1.00 85.25 176 ASP A N 1
ATOM 1390 C CA . ASP A 1 176 ? 12.547 4.622 14.297 1.00 85.25 176 ASP A CA 1
ATOM 1391 C C . ASP A 1 176 ? 12.562 5.563 13.074 1.00 85.25 176 ASP A C 1
ATOM 1393 O O . ASP A 1 176 ? 12.759 6.772 13.196 1.00 85.25 176 ASP A O 1
ATOM 1397 N N . SER A 1 177 ? 12.405 5.031 11.860 1.00 84.62 177 SER A N 1
ATOM 1398 C CA . SER A 1 177 ? 12.580 5.767 10.602 1.00 84.62 177 SER A CA 1
ATOM 1399 C C . SER A 1 177 ? 11.277 5.849 9.812 1.00 84.62 177 SER A C 1
ATOM 1401 O O . SER A 1 177 ? 11.145 5.260 8.737 1.00 84.62 177 SER A O 1
ATOM 1403 N N . HIS A 1 178 ? 10.301 6.602 10.316 1.00 88.19 178 HIS A N 1
ATOM 1404 C CA . HIS A 1 178 ? 9.065 6.899 9.587 1.00 88.19 178 HIS A CA 1
ATOM 1405 C C . HIS A 1 178 ? 9.034 8.351 9.064 1.00 88.19 178 HIS A C 1
ATOM 1407 O O . HIS A 1 178 ? 9.450 9.261 9.782 1.00 88.19 178 HIS A O 1
ATOM 1413 N N . PRO A 1 179 ? 8.519 8.598 7.841 1.00 96.69 179 PRO A N 1
ATOM 1414 C CA . PRO A 1 179 ? 8.043 7.606 6.873 1.00 96.69 179 PRO A CA 1
ATOM 1415 C C . PRO A 1 179 ? 9.193 6.792 6.255 1.00 96.69 179 PRO A C 1
ATOM 1417 O O . PRO A 1 179 ? 10.325 7.263 6.156 1.00 96.69 179 PRO A O 1
ATOM 1420 N N . SER A 1 180 ? 8.884 5.576 5.806 1.00 97.50 180 SER A N 1
ATOM 1421 C CA . SER A 1 180 ? 9.824 4.657 5.156 1.00 97.50 180 SER A CA 1
ATOM 1422 C C . SER A 1 180 ? 9.301 4.177 3.806 1.00 97.50 180 SER A C 1
ATOM 1424 O O . SER A 1 180 ? 8.102 4.222 3.529 1.00 97.50 180 SER A O 1
ATOM 1426 N N . LEU A 1 181 ? 10.225 3.732 2.953 1.00 98.00 181 LEU A N 1
ATOM 1427 C CA . LEU A 1 181 ? 9.938 3.183 1.632 1.00 98.00 181 LEU A CA 1
ATOM 1428 C C . LEU A 1 181 ? 10.802 1.944 1.401 1.00 98.00 181 LEU A C 1
ATOM 1430 O O . LEU A 1 181 ? 12.014 1.990 1.614 1.00 98.00 181 LEU A O 1
ATOM 1434 N N . LEU A 1 182 ? 10.181 0.862 0.937 1.00 98.19 182 LEU A N 1
ATOM 1435 C CA . LEU A 1 182 ? 10.849 -0.380 0.555 1.00 98.19 182 LEU A CA 1
ATOM 1436 C C . LEU A 1 182 ? 10.421 -0.846 -0.839 1.00 98.19 182 LEU A C 1
ATOM 1438 O O . LEU A 1 182 ? 9.363 -0.463 -1.344 1.00 98.19 182 LEU A O 1
ATOM 1442 N N . VAL A 1 183 ? 11.261 -1.674 -1.453 1.00 98.56 183 VAL A N 1
ATOM 1443 C CA . VAL A 1 183 ? 10.993 -2.344 -2.731 1.00 98.56 183 VAL A CA 1
ATOM 1444 C C . VAL A 1 183 ? 10.586 -3.796 -2.484 1.00 98.56 183 VAL A C 1
ATOM 1446 O O . VAL A 1 183 ? 11.135 -4.464 -1.608 1.00 98.56 183 VAL A O 1
ATOM 1449 N N . MET A 1 184 ? 9.618 -4.287 -3.253 1.00 97.94 184 MET A N 1
ATOM 1450 C CA . MET A 1 184 ? 9.075 -5.638 -3.127 1.00 97.94 184 MET A CA 1
ATOM 1451 C C . MET A 1 184 ? 9.708 -6.554 -4.180 1.00 97.94 184 MET A C 1
ATOM 1453 O O . MET A 1 184 ? 9.175 -6.704 -5.270 1.00 97.94 184 MET A O 1
ATOM 1457 N N . GLY A 1 185 ? 10.859 -7.163 -3.891 1.00 97.44 185 GLY A N 1
ATOM 1458 C CA . GLY A 1 185 ? 11.672 -7.881 -4.882 1.00 97.44 185 GLY A CA 1
ATOM 1459 C C . GLY A 1 185 ? 10.933 -8.966 -5.679 1.00 97.44 185 GLY A C 1
ATOM 1460 O O . GLY A 1 185 ? 11.214 -9.136 -6.863 1.00 97.44 185 GLY A O 1
ATOM 1461 N N . GLY A 1 186 ? 9.988 -9.681 -5.057 1.00 95.44 186 GLY A N 1
ATOM 1462 C CA . GLY A 1 186 ? 9.150 -10.701 -5.708 1.00 95.44 186 GLY A CA 1
ATOM 1463 C C . GLY A 1 186 ? 7.809 -10.178 -6.240 1.00 95.44 186 GLY A C 1
ATOM 1464 O O . GLY A 1 186 ? 6.879 -10.954 -6.468 1.00 95.44 186 GLY A O 1
ATOM 1465 N N . HIS A 1 187 ? 7.687 -8.860 -6.420 1.00 95.81 187 HIS A N 1
ATOM 1466 C CA . HIS A 1 187 ? 6.522 -8.185 -6.988 1.00 95.81 187 HIS A CA 1
ATOM 1467 C C . HIS A 1 187 ? 6.989 -7.116 -7.976 1.00 95.81 187 HIS A C 1
ATOM 1469 O O . HIS A 1 187 ? 7.452 -6.048 -7.583 1.00 95.81 187 HIS A O 1
ATOM 1475 N N . GLN A 1 188 ? 6.914 -7.415 -9.273 1.00 95.75 188 GLN A N 1
ATOM 1476 C CA . GLN A 1 188 ? 7.502 -6.568 -10.310 1.00 95.75 188 GLN A CA 1
ATOM 1477 C C . GLN A 1 188 ? 7.048 -5.103 -10.201 1.00 95.75 188 GLN A C 1
ATOM 1479 O O . GLN A 1 188 ? 5.856 -4.797 -10.203 1.00 95.75 188 GLN A O 1
ATOM 1484 N N . ASP A 1 189 ? 8.030 -4.198 -10.155 1.00 97.62 189 ASP A N 1
ATOM 1485 C CA . ASP A 1 189 ? 7.874 -2.747 -9.994 1.00 97.62 189 ASP A CA 1
ATOM 1486 C C . ASP A 1 189 ? 7.232 -2.299 -8.669 1.00 97.62 189 ASP A C 1
ATOM 1488 O O . ASP A 1 189 ? 7.125 -1.095 -8.425 1.00 97.62 189 ASP A O 1
ATOM 1492 N N . GLY A 1 190 ? 6.847 -3.240 -7.806 1.00 98.06 190 GLY A N 1
ATOM 1493 C CA . GLY A 1 190 ? 6.153 -3.005 -6.552 1.00 98.06 190 GLY A CA 1
ATOM 1494 C C . GLY A 1 190 ? 7.032 -2.299 -5.525 1.00 98.06 190 GLY A C 1
ATOM 1495 O O . GLY A 1 190 ? 8.161 -2.708 -5.232 1.00 98.06 190 GLY A O 1
ATOM 1496 N N . ILE A 1 191 ? 6.494 -1.231 -4.946 1.00 98.69 191 ILE A N 1
ATOM 1497 C CA . ILE A 1 191 ? 7.077 -0.509 -3.817 1.00 98.69 191 ILE A CA 1
ATOM 1498 C C . ILE A 1 191 ? 6.018 -0.301 -2.734 1.00 98.69 191 ILE A C 1
ATOM 1500 O O . ILE A 1 191 ? 4.829 -0.169 -3.028 1.00 98.69 191 ILE A O 1
ATOM 1504 N N . LEU A 1 192 ? 6.460 -0.224 -1.481 1.00 98.56 192 LEU A N 1
ATOM 1505 C CA . LEU A 1 192 ? 5.620 0.110 -0.332 1.00 98.56 192 LEU A CA 1
ATOM 1506 C C . LEU A 1 192 ? 6.190 1.332 0.373 1.00 98.56 192 LEU A C 1
ATOM 1508 O O . LEU A 1 192 ? 7.335 1.314 0.821 1.00 98.56 192 LEU A O 1
ATOM 1512 N N . ALA A 1 193 ? 5.377 2.376 0.497 1.00 98.69 193 ALA A N 1
ATOM 1513 C CA . ALA A 1 193 ? 5.657 3.521 1.353 1.00 98.69 193 ALA A CA 1
ATOM 1514 C C . ALA A 1 193 ? 4.694 3.529 2.541 1.00 98.69 193 ALA A C 1
ATOM 1516 O O . ALA A 1 193 ? 3.503 3.267 2.374 1.00 98.69 193 ALA A O 1
ATOM 1517 N N . TYR A 1 194 ? 5.195 3.822 3.737 1.00 98.56 194 TYR A N 1
ATOM 1518 C CA . TYR A 1 194 ? 4.397 3.788 4.960 1.00 98.56 194 TYR A CA 1
ATOM 1519 C C . TYR A 1 194 ? 4.876 4.800 6.002 1.00 98.56 194 TYR A C 1
ATOM 1521 O O . TYR A 1 194 ? 6.061 5.132 6.071 1.00 98.56 194 TYR A O 1
ATOM 1529 N N . GLY A 1 195 ? 3.949 5.286 6.828 1.00 97.38 195 GLY A N 1
ATOM 1530 C CA . GLY A 1 195 ? 4.228 6.312 7.833 1.00 97.38 195 GLY A CA 1
ATOM 1531 C C . GLY A 1 195 ? 3.011 6.706 8.671 1.00 97.38 195 GLY A C 1
ATOM 1532 O O . GLY A 1 195 ? 1.928 6.124 8.550 1.00 97.38 195 GLY A O 1
ATOM 1533 N N . SER A 1 196 ? 3.198 7.689 9.550 1.00 95.69 196 SER A N 1
ATOM 1534 C CA . SER A 1 196 ? 2.182 8.209 10.480 1.00 95.69 196 SER A CA 1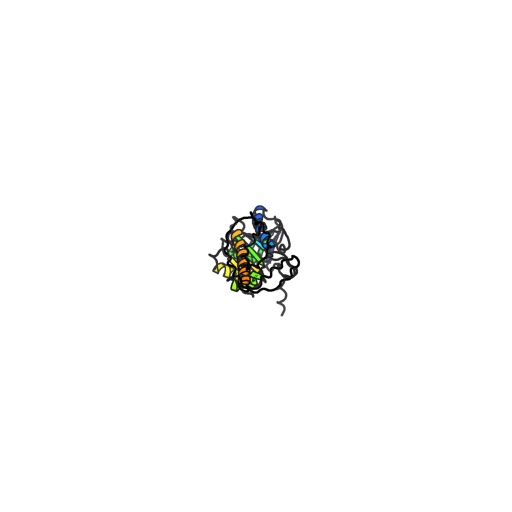
ATOM 1535 C C . SER A 1 196 ? 1.195 9.181 9.833 1.00 95.69 196 SER A C 1
ATOM 1537 O O . SER A 1 196 ? 0.059 9.310 10.298 1.00 95.69 196 SER A O 1
ATOM 1539 N N . ASP A 1 197 ? 1.595 9.830 8.742 1.00 95.31 197 ASP A N 1
ATOM 1540 C CA . ASP A 1 197 ? 0.800 10.812 8.013 1.00 95.31 197 ASP A CA 1
ATOM 1541 C C . ASP A 1 197 ? 0.868 10.571 6.494 1.00 95.31 197 ASP A C 1
ATOM 1543 O O . ASP A 1 197 ? 1.862 10.057 5.966 1.00 95.31 197 ASP A O 1
ATOM 1547 N N . ALA A 1 198 ? -0.215 10.891 5.780 1.00 97.56 198 ALA A N 1
ATOM 1548 C CA . ALA A 1 198 ? -0.288 10.637 4.344 1.00 97.56 198 ALA A CA 1
ATOM 1549 C C . ALA A 1 198 ? 0.656 11.552 3.562 1.00 97.56 198 ALA A C 1
ATOM 1551 O O . ALA A 1 198 ? 1.189 11.146 2.529 1.00 97.56 198 ALA A O 1
ATOM 1552 N N . GLU A 1 199 ? 0.849 12.780 4.048 1.00 98.25 199 GLU A N 1
ATOM 1553 C CA . GLU A 1 199 ? 1.577 13.819 3.339 1.00 98.25 199 GLU A CA 1
ATOM 1554 C C . GLU A 1 199 ? 3.059 13.491 3.208 1.00 98.25 199 GLU A C 1
ATOM 1556 O O . GLU A 1 199 ? 3.544 13.281 2.098 1.00 98.25 199 GLU A O 1
ATOM 1561 N N . ALA A 1 200 ? 3.761 13.327 4.32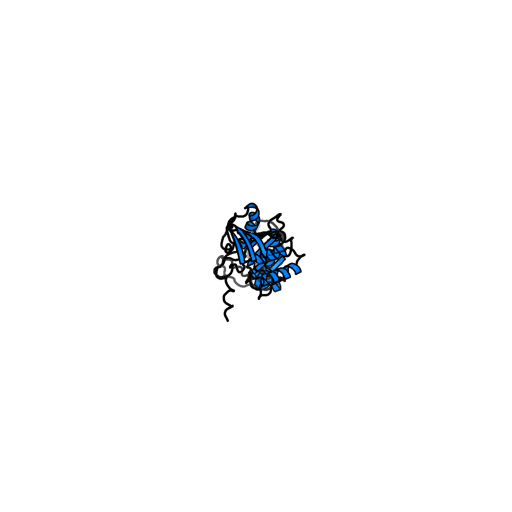3 1.00 98.19 200 ALA A N 1
ATOM 1562 C CA . ALA A 1 200 ? 5.156 12.934 4.373 1.00 98.19 200 ALA A CA 1
ATOM 1563 C C . ALA A 1 200 ? 5.390 11.570 3.708 1.00 98.19 200 ALA A C 1
ATOM 1565 O O . ALA A 1 200 ? 6.410 11.391 3.035 1.00 98.19 200 ALA A O 1
ATOM 1566 N N . THR A 1 201 ? 4.450 10.622 3.841 1.00 98.56 201 THR A N 1
ATOM 1567 C CA . THR A 1 201 ? 4.535 9.307 3.178 1.00 98.56 201 THR A CA 1
ATOM 1568 C C . THR A 1 201 ? 4.486 9.447 1.655 1.00 98.56 201 THR A C 1
ATOM 15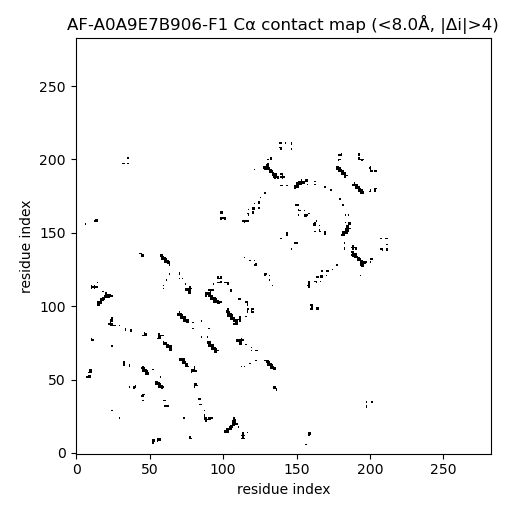70 O O . THR A 1 201 ? 5.353 8.926 0.951 1.00 98.56 201 THR A O 1
ATOM 1573 N N . GLY A 1 202 ? 3.518 10.193 1.122 1.00 98.38 202 GLY A N 1
ATOM 1574 C CA . GLY A 1 202 ? 3.399 10.430 -0.314 1.00 98.38 202 GLY A CA 1
ATOM 1575 C C . GLY A 1 202 ? 4.520 11.317 -0.866 1.00 98.38 202 GLY A C 1
ATOM 1576 O O . GLY A 1 202 ? 5.052 11.068 -1.951 1.00 98.38 202 GLY A O 1
ATOM 1577 N N . GLU A 1 203 ? 4.956 12.325 -0.111 1.00 98.19 203 GLU A N 1
ATOM 1578 C CA . GLU A 1 203 ? 6.109 13.152 -0.463 1.00 98.19 203 GLU A CA 1
ATOM 1579 C C . GLU A 1 203 ? 7.412 12.358 -0.512 1.00 98.19 203 GLU A C 1
ATOM 1581 O O . GLU A 1 203 ? 8.238 12.615 -1.389 1.00 98.19 203 GLU A O 1
ATOM 1586 N N . LEU A 1 204 ? 7.613 11.384 0.382 1.00 98.31 204 LEU A N 1
ATOM 1587 C CA . LEU A 1 204 ? 8.774 10.497 0.338 1.00 98.31 204 LEU A CA 1
ATOM 1588 C C . LEU A 1 204 ? 8.856 9.778 -1.014 1.00 98.31 204 LEU A C 1
ATOM 1590 O O . LEU A 1 204 ? 9.930 9.754 -1.624 1.00 98.31 204 LEU A O 1
ATOM 1594 N N . VAL A 1 205 ? 7.733 9.266 -1.524 1.00 98.38 205 VAL A N 1
ATOM 1595 C CA . VAL A 1 205 ? 7.663 8.629 -2.850 1.00 98.38 205 VAL A CA 1
ATOM 1596 C C . VAL A 1 205 ? 8.072 9.614 -3.947 1.00 98.38 205 VAL A C 1
ATOM 1598 O O . VAL A 1 205 ? 8.951 9.319 -4.761 1.00 98.38 205 VAL A O 1
ATOM 1601 N N . ILE A 1 206 ? 7.492 10.817 -3.946 1.00 98.12 206 ILE A N 1
ATOM 1602 C CA . ILE A 1 206 ? 7.760 11.849 -4.960 1.00 98.12 206 ILE A CA 1
ATOM 1603 C C . ILE A 1 206 ? 9.225 12.303 -4.921 1.00 98.12 206 ILE A C 1
ATOM 1605 O O . ILE A 1 206 ? 9.876 12.414 -5.964 1.00 98.12 206 ILE A O 1
ATOM 1609 N N . ARG A 1 207 ? 9.784 12.537 -3.728 1.00 97.44 207 ARG A N 1
ATOM 1610 C CA . ARG A 1 207 ? 11.203 12.880 -3.555 1.00 97.44 207 ARG A CA 1
ATOM 1611 C C . ARG A 1 207 ? 12.099 11.769 -4.090 1.00 97.44 207 ARG A C 1
ATOM 1613 O O . ARG A 1 207 ? 13.079 12.062 -4.773 1.00 97.44 207 ARG A O 1
ATOM 1620 N N . THR A 1 208 ? 11.751 10.512 -3.834 1.00 97.56 208 THR A N 1
ATOM 1621 C CA . THR A 1 208 ? 12.516 9.343 -4.291 1.00 97.56 208 THR A CA 1
ATOM 1622 C C . THR A 1 208 ? 12.512 9.234 -5.818 1.00 97.56 208 THR A C 1
ATOM 1624 O O . THR A 1 208 ? 13.580 9.110 -6.424 1.00 97.56 208 THR A O 1
ATOM 1627 N N . LEU A 1 209 ? 11.349 9.409 -6.458 1.00 94.75 209 LEU A N 1
ATOM 1628 C CA . LEU A 1 209 ? 11.232 9.513 -7.919 1.00 94.75 209 LEU A CA 1
ATOM 1629 C C . LEU A 1 209 ? 12.112 10.632 -8.496 1.00 94.75 209 LEU A C 1
ATOM 1631 O O . LEU A 1 209 ? 12.819 10.441 -9.488 1.00 94.75 209 LEU A O 1
ATOM 1635 N N . ASN A 1 210 ? 12.099 11.811 -7.873 1.00 92.56 210 ASN A N 1
ATOM 1636 C CA . ASN A 1 210 ? 12.868 12.959 -8.352 1.00 92.56 210 ASN A CA 1
ATOM 1637 C C . ASN A 1 210 ? 14.382 12.779 -8.166 1.00 92.56 210 ASN A C 1
ATOM 1639 O O . ASN A 1 210 ? 15.145 13.157 -9.055 1.00 92.56 210 ASN A O 1
ATOM 1643 N N . ARG A 1 211 ? 14.835 12.147 -7.072 1.00 88.44 211 ARG A N 1
ATOM 1644 C CA . ARG A 1 211 ? 16.256 11.799 -6.878 1.00 88.44 211 ARG A CA 1
ATOM 1645 C C . ARG A 1 211 ? 16.766 10.913 -8.011 1.00 88.44 211 ARG A C 1
ATOM 1647 O O . ARG A 1 211 ? 17.832 11.199 -8.553 1.00 88.44 211 ARG A O 1
ATOM 1654 N N . LYS A 1 212 ? 15.980 9.916 -8.436 1.00 81.94 212 LYS A N 1
ATOM 1655 C CA . LYS A 1 212 ? 16.311 9.092 -9.608 1.00 81.94 212 LYS A CA 1
ATOM 1656 C C . LYS A 1 212 ? 16.470 9.948 -10.863 1.00 81.94 212 LYS A C 1
ATOM 1658 O O . LYS A 1 212 ? 17.484 9.836 -11.546 1.00 81.94 212 LYS A O 1
ATOM 1663 N N . ARG A 1 213 ? 15.520 10.846 -11.152 1.00 78.62 213 ARG A N 1
ATOM 1664 C CA . ARG A 1 213 ? 15.584 11.733 -12.333 1.00 78.62 213 ARG A CA 1
ATOM 1665 C C . ARG A 1 213 ? 16.849 12.597 -12.345 1.00 78.62 213 ARG A C 1
ATOM 1667 O O . ARG A 1 213 ? 17.464 12.760 -13.399 1.00 78.62 213 ARG A O 1
ATOM 1674 N N . THR A 1 214 ? 17.265 13.117 -11.192 1.00 76.44 214 THR A N 1
ATOM 1675 C CA . THR A 1 214 ? 18.498 13.910 -11.064 1.00 76.44 214 THR A CA 1
ATOM 1676 C C . THR A 1 214 ? 19.753 13.064 -11.273 1.00 76.44 214 THR A C 1
ATOM 1678 O O . THR A 1 214 ? 20.640 13.486 -12.013 1.00 76.44 214 THR A O 1
ATOM 1681 N N . LEU A 1 215 ? 19.815 11.856 -10.701 1.00 76.00 215 LEU A N 1
ATOM 1682 C CA . LEU A 1 215 ? 20.934 10.929 -10.912 1.00 76.00 215 LEU A CA 1
ATOM 1683 C C . LEU A 1 215 ? 21.075 10.543 -12.391 1.00 76.00 215 LEU A C 1
ATOM 1685 O O . LEU A 1 215 ? 22.179 10.579 -12.927 1.00 76.00 215 LEU A O 1
ATOM 1689 N N . THR A 1 216 ? 19.964 10.276 -13.086 1.00 71.56 216 THR A N 1
ATOM 1690 C CA . THR A 1 216 ? 19.975 10.005 -14.534 1.00 71.56 216 THR A CA 1
ATOM 1691 C C . THR A 1 216 ? 20.504 11.199 -15.339 1.00 71.56 216 THR A C 1
ATOM 1693 O O . THR A 1 216 ? 21.289 11.014 -16.265 1.00 71.56 216 THR A O 1
ATOM 1696 N N . ARG A 1 217 ? 20.122 12.434 -14.982 1.00 69.25 217 ARG A N 1
ATOM 1697 C CA . ARG A 1 217 ? 20.602 13.659 -15.654 1.00 69.25 217 ARG A CA 1
ATOM 1698 C C . ARG A 1 217 ? 22.080 13.937 -15.386 1.00 69.25 217 ARG A C 1
ATOM 1700 O O . ARG A 1 217 ? 22.783 14.354 -16.297 1.00 69.25 217 ARG A O 1
ATOM 1707 N N . SER A 1 218 ? 22.551 13.688 -14.165 1.00 64.25 218 SER A N 1
ATOM 1708 C CA . SER A 1 218 ? 23.967 13.833 -13.805 1.00 64.25 218 SER A CA 1
ATOM 1709 C C . SER A 1 218 ? 24.852 12.778 -14.474 1.00 64.25 218 SER A C 1
ATOM 1711 O O . SER A 1 218 ? 25.995 13.076 -14.800 1.00 64.25 218 SER A O 1
ATOM 1713 N N . ALA A 1 219 ? 24.336 11.565 -14.691 1.00 60.09 219 ALA A N 1
ATOM 1714 C CA . ALA A 1 219 ? 25.036 10.497 -15.405 1.00 60.09 219 ALA A CA 1
ATOM 1715 C C . ALA A 1 219 ? 25.040 10.686 -16.935 1.00 60.09 219 ALA A C 1
ATOM 1717 O O . ALA A 1 219 ? 25.833 10.050 -17.623 1.00 60.09 219 ALA A O 1
ATOM 1718 N N . ASN A 1 220 ? 24.176 11.555 -17.476 1.00 50.97 220 ASN A N 1
ATOM 1719 C CA . ASN A 1 220 ? 24.084 11.824 -18.911 1.00 50.97 220 ASN A CA 1
ATOM 1720 C C . ASN A 1 220 ? 23.974 13.340 -19.208 1.00 50.97 220 ASN A C 1
ATOM 1722 O O . ASN A 1 220 ? 22.924 13.818 -19.652 1.00 50.97 220 ASN A O 1
ATOM 1726 N N . PRO A 1 221 ? 25.043 14.127 -18.961 1.00 53.47 221 PRO A N 1
ATOM 1727 C CA . PRO A 1 221 ? 25.011 15.590 -19.062 1.00 53.47 221 PRO A CA 1
ATOM 1728 C C . PRO A 1 221 ? 24.838 16.126 -20.498 1.00 53.47 221 PRO A C 1
ATOM 1730 O O . PRO A 1 221 ? 24.608 17.319 -20.681 1.00 53.47 221 PRO A O 1
ATOM 1733 N N . SER A 1 222 ? 24.915 15.270 -21.523 1.00 49.84 222 SER A N 1
ATOM 1734 C CA . SER A 1 222 ? 24.956 15.667 -22.942 1.00 49.84 222 SER A CA 1
ATOM 1735 C C . SER A 1 222 ? 23.641 15.466 -23.720 1.00 49.84 222 SER A C 1
ATOM 1737 O O . SER A 1 222 ? 23.619 15.651 -24.933 1.00 49.84 222 SER A O 1
ATOM 1739 N N . GLY A 1 223 ? 22.534 15.100 -23.062 1.00 45.19 223 GLY A N 1
ATOM 1740 C CA . GLY A 1 223 ? 21.283 14.693 -23.729 1.00 45.19 223 GLY A CA 1
ATOM 1741 C C . GLY A 1 223 ? 20.170 15.743 -23.852 1.00 45.19 223 GLY A C 1
ATOM 1742 O O . GLY A 1 223 ? 19.053 15.387 -24.227 1.00 45.19 223 GLY A O 1
ATOM 1743 N N . ALA A 1 224 ? 20.407 17.017 -23.528 1.00 39.06 224 ALA A N 1
ATOM 1744 C CA . ALA A 1 224 ? 19.382 18.060 -23.643 1.00 39.06 224 ALA A CA 1
ATOM 1745 C C . ALA A 1 224 ? 19.199 18.516 -25.105 1.00 39.06 224 ALA A C 1
ATOM 1747 O O . ALA A 1 224 ? 19.602 19.611 -25.490 1.00 39.06 224 ALA A O 1
ATOM 1748 N N . VAL A 1 225 ? 18.568 17.685 -25.939 1.00 37.03 225 VAL A N 1
ATOM 1749 C CA . VAL A 1 225 ? 18.034 18.138 -27.230 1.00 37.03 225 VAL A CA 1
ATOM 1750 C C . VAL A 1 225 ? 16.708 18.845 -26.962 1.00 37.03 225 VAL A C 1
ATOM 1752 O O . VAL A 1 225 ? 15.655 18.219 -26.852 1.00 37.03 225 VAL A O 1
ATOM 1755 N N . ILE A 1 226 ? 16.757 20.172 -26.861 1.00 34.00 226 ILE A N 1
ATOM 1756 C CA . ILE A 1 226 ? 15.566 21.018 -26.948 1.00 34.00 226 ILE A CA 1
ATOM 1757 C C . ILE A 1 226 ? 15.037 20.880 -28.383 1.00 34.00 226 ILE A C 1
ATOM 1759 O O . ILE A 1 226 ? 15.537 21.523 -29.303 1.00 34.00 226 ILE A O 1
ATOM 1763 N N . LYS A 1 227 ? 14.035 20.021 -28.607 1.00 32.38 227 LYS A N 1
ATOM 1764 C CA . LYS A 1 227 ? 13.246 20.059 -29.847 1.00 32.38 227 LYS A CA 1
ATOM 1765 C C . LYS A 1 227 ? 12.294 21.252 -29.767 1.00 32.38 227 LYS A C 1
ATOM 1767 O O . LYS A 1 227 ? 11.133 21.099 -29.395 1.00 32.38 227 LYS A O 1
ATOM 1772 N N . SER A 1 228 ? 12.772 22.442 -30.123 1.00 32.22 228 SER A N 1
ATOM 1773 C CA . SER A 1 228 ? 11.876 23.541 -30.470 1.00 32.22 228 SER A CA 1
ATOM 1774 C C . SER A 1 228 ? 11.252 23.238 -31.836 1.00 32.22 228 SER A C 1
ATOM 1776 O O . SER A 1 228 ? 11.905 23.242 -32.878 1.00 32.22 228 SER A O 1
ATOM 1778 N N . ARG A 1 229 ? 9.950 22.941 -31.847 1.00 40.50 229 ARG A N 1
ATOM 1779 C CA . ARG A 1 229 ? 9.136 23.130 -33.049 1.00 40.50 229 ARG A CA 1
ATOM 1780 C C . ARG A 1 229 ? 9.000 24.634 -33.235 1.00 40.50 229 ARG A C 1
ATOM 1782 O O . ARG A 1 229 ? 8.182 25.223 -32.547 1.00 40.50 229 ARG A O 1
ATOM 1789 N N . LEU A 1 230 ? 9.807 25.231 -34.109 1.00 32.12 230 LEU A N 1
ATOM 1790 C CA . LEU A 1 230 ? 9.496 26.462 -34.844 1.00 32.12 230 LEU A CA 1
ATOM 1791 C C . LEU A 1 230 ? 10.548 26.676 -35.951 1.00 32.12 230 LEU A C 1
ATOM 1793 O O . LEU A 1 230 ? 11.741 26.777 -35.695 1.00 32.12 230 LEU A O 1
ATOM 1797 N N . ALA A 1 231 ? 10.039 26.656 -37.182 1.00 33.22 231 ALA A N 1
ATOM 1798 C CA . ALA A 1 231 ? 10.547 27.180 -38.450 1.00 33.22 231 ALA A CA 1
ATOM 1799 C C . ALA A 1 231 ? 12.023 27.648 -38.583 1.00 33.22 231 ALA A C 1
ATOM 1801 O O . ALA A 1 231 ? 12.451 28.649 -38.022 1.00 33.22 231 ALA A O 1
ATOM 1802 N N . CYS A 1 232 ? 12.721 26.969 -39.502 1.00 33.38 232 CYS A N 1
ATOM 1803 C CA . CYS A 1 232 ? 13.594 27.509 -40.554 1.00 33.38 232 CYS A CA 1
ATOM 1804 C C . CYS A 1 232 ? 14.551 28.672 -40.210 1.00 33.38 232 CYS A C 1
ATOM 1806 O O . CYS A 1 232 ? 14.237 29.821 -40.486 1.00 33.38 232 CYS A O 1
ATOM 1808 N N . TRP A 1 233 ? 15.788 28.362 -39.797 1.00 26.48 233 TRP A N 1
ATOM 1809 C CA . TRP A 1 233 ? 16.956 29.220 -40.055 1.00 26.48 233 TRP A CA 1
ATOM 1810 C C . TRP A 1 233 ? 18.193 28.371 -40.390 1.00 26.48 233 TRP A C 1
ATOM 1812 O O . TRP A 1 233 ? 18.555 27.442 -39.669 1.00 26.48 233 TRP A O 1
ATOM 1822 N N . ARG A 1 234 ? 18.842 28.687 -41.518 1.00 29.33 234 ARG A N 1
ATOM 1823 C CA . ARG A 1 234 ? 20.131 28.123 -41.953 1.00 29.33 234 ARG A CA 1
ATOM 1824 C C . ARG A 1 234 ? 21.235 28.623 -41.014 1.00 29.33 234 ARG A C 1
ATOM 1826 O O . ARG A 1 234 ? 21.536 29.812 -41.019 1.00 29.33 234 ARG A O 1
ATOM 1833 N N . TYR A 1 235 ? 21.872 27.731 -40.258 1.00 32.16 235 TYR A N 1
ATOM 1834 C CA . TYR A 1 235 ? 23.038 28.081 -39.439 1.00 32.16 235 TYR A CA 1
ATOM 1835 C C . TYR A 1 235 ? 24.338 27.950 -40.252 1.00 32.16 235 TYR A C 1
ATOM 1837 O O . TYR A 1 235 ? 24.663 26.871 -40.747 1.00 32.16 235 TYR A O 1
ATOM 1845 N N . ARG A 1 236 ? 25.114 29.037 -40.359 1.00 29.56 236 ARG A N 1
ATOM 1846 C CA . ARG A 1 236 ? 26.560 28.981 -40.642 1.00 29.56 236 ARG A CA 1
ATOM 1847 C C . ARG A 1 236 ? 27.281 28.816 -39.301 1.00 29.56 236 ARG A C 1
ATOM 1849 O O . ARG A 1 236 ? 27.046 29.600 -38.387 1.00 29.56 236 ARG A O 1
ATOM 1856 N N . ARG A 1 237 ? 28.143 27.800 -39.176 1.00 30.56 237 ARG A N 1
ATOM 1857 C CA . ARG A 1 237 ? 29.017 27.614 -38.004 1.00 30.56 237 ARG A CA 1
ATOM 1858 C C . ARG A 1 237 ? 29.983 28.794 -37.880 1.00 30.56 237 ARG A C 1
ATOM 1860 O O . ARG A 1 237 ? 30.708 29.078 -38.829 1.00 30.56 237 ARG A O 1
ATOM 1867 N N . VAL A 1 238 ? 30.058 29.389 -36.694 1.00 31.16 238 VAL A N 1
ATOM 1868 C CA . VAL A 1 238 ? 31.219 30.167 -36.244 1.00 31.16 238 VAL A CA 1
ATOM 1869 C C . VAL A 1 238 ? 31.588 29.647 -34.854 1.00 31.16 238 VAL A C 1
ATOM 1871 O O . VAL A 1 238 ? 30.738 29.591 -33.969 1.00 31.16 238 VAL A O 1
ATOM 1874 N N . ASN A 1 239 ? 32.829 29.181 -34.703 1.00 34.34 239 ASN A N 1
ATOM 1875 C CA . ASN A 1 239 ? 33.371 28.585 -33.480 1.00 34.34 239 ASN A CA 1
ATOM 1876 C C . ASN A 1 239 ? 33.872 29.676 -32.525 1.00 34.34 239 ASN A C 1
ATOM 1878 O O . ASN A 1 239 ? 34.875 30.292 -32.856 1.00 34.34 239 ASN A O 1
ATOM 1882 N N . TYR A 1 240 ? 33.270 29.831 -31.341 1.00 28.06 240 TYR A N 1
ATOM 1883 C CA . TYR A 1 240 ? 33.950 30.316 -30.126 1.00 28.06 240 TYR A CA 1
ATOM 1884 C C . TYR A 1 240 ? 33.253 29.751 -28.871 1.00 28.06 240 TYR A C 1
ATOM 1886 O O . TYR A 1 240 ? 32.030 29.588 -28.894 1.00 28.06 240 TYR A O 1
ATOM 1894 N N . PRO A 1 241 ? 33.986 29.429 -27.786 1.00 34.88 241 PRO A N 1
ATOM 1895 C CA . PRO A 1 241 ? 33.388 28.898 -26.567 1.00 34.88 241 PRO A CA 1
ATOM 1896 C C . PRO A 1 241 ? 32.757 30.035 -25.751 1.00 34.88 241 PRO A C 1
ATOM 1898 O O . PRO A 1 241 ? 33.398 31.056 -25.511 1.00 34.88 241 PRO A O 1
ATOM 1901 N N . VAL A 1 242 ? 31.515 29.858 -25.299 1.00 31.00 242 VAL A N 1
ATOM 1902 C CA . VAL A 1 242 ? 30.887 30.739 -24.301 1.00 31.00 242 VAL A CA 1
ATOM 1903 C C . VAL A 1 242 ? 30.608 29.910 -23.054 1.00 31.00 242 VAL A C 1
ATOM 1905 O O . VAL A 1 242 ? 29.806 28.979 -23.085 1.00 31.00 242 VAL A O 1
ATOM 1908 N N . THR A 1 243 ? 31.282 30.245 -21.958 1.00 28.73 243 THR A N 1
ATOM 1909 C CA . THR A 1 243 ? 31.018 29.689 -20.628 1.00 28.73 243 THR A CA 1
ATOM 1910 C C . THR A 1 243 ? 29.771 30.362 -20.056 1.00 28.73 243 THR A C 1
ATOM 1912 O O . THR A 1 243 ? 29.787 31.563 -19.799 1.00 28.73 243 THR A O 1
ATOM 1915 N N . LEU A 1 244 ? 28.684 29.609 -19.856 1.00 30.61 244 LEU A N 1
ATOM 1916 C CA . LEU A 1 244 ? 27.487 30.096 -19.163 1.00 30.61 244 LEU A CA 1
ATOM 1917 C C . LEU A 1 244 ? 27.611 29.817 -17.658 1.00 30.61 244 LEU A C 1
ATOM 1919 O O . LEU A 1 244 ? 27.553 28.664 -17.234 1.00 30.61 244 LEU A O 1
ATOM 1923 N N . LEU A 1 245 ? 27.754 30.871 -16.851 1.00 25.44 245 LEU A N 1
ATOM 1924 C CA . LEU A 1 245 ? 27.565 30.807 -15.400 1.00 25.44 245 LEU A CA 1
ATOM 1925 C C . LEU A 1 245 ? 26.081 31.058 -15.092 1.00 25.44 245 LEU A C 1
ATOM 1927 O O . LEU A 1 245 ? 25.563 32.138 -15.367 1.00 25.44 245 LEU A O 1
ATOM 1931 N N . LEU A 1 246 ? 25.393 30.064 -14.530 1.00 29.91 246 LEU A N 1
ATOM 1932 C CA . LEU A 1 246 ? 24.017 30.194 -14.044 1.00 29.91 246 LEU A CA 1
ATOM 1933 C C . LEU A 1 246 ? 24.042 30.507 -12.542 1.00 29.91 246 LEU A C 1
ATOM 1935 O O . LEU A 1 246 ? 24.268 29.616 -11.727 1.00 29.91 246 LEU A O 1
ATOM 1939 N N . GLN A 1 247 ? 23.785 31.764 -12.179 1.00 26.66 247 GLN A N 1
ATOM 1940 C CA . GLN A 1 247 ? 23.336 32.135 -10.834 1.00 26.66 247 GLN A CA 1
ATOM 1941 C C . GLN A 1 247 ? 21.813 32.282 -10.850 1.00 26.66 247 GLN A C 1
ATOM 1943 O O . GLN A 1 247 ? 21.254 32.972 -11.701 1.00 26.66 247 GLN A O 1
ATOM 1948 N N . ALA A 1 248 ? 21.142 31.603 -9.922 1.00 33.62 248 ALA A N 1
ATOM 1949 C CA . ALA A 1 248 ? 19.698 31.666 -9.749 1.00 33.62 248 ALA A CA 1
ATOM 1950 C C . ALA A 1 248 ? 19.323 32.781 -8.764 1.00 33.62 248 ALA A C 1
ATOM 1952 O O . ALA A 1 248 ? 19.870 32.831 -7.665 1.00 33.62 248 ALA A O 1
ATOM 1953 N N . TYR A 1 249 ? 18.335 33.603 -9.124 1.00 29.22 249 TYR A N 1
ATOM 1954 C CA . TYR A 1 249 ? 17.548 34.393 -8.175 1.00 29.22 249 TYR A CA 1
ATOM 1955 C C . TYR A 1 249 ? 16.052 34.272 -8.509 1.00 29.22 249 TYR A C 1
ATOM 1957 O O . TYR A 1 249 ? 15.707 34.148 -9.689 1.00 29.22 249 TYR A O 1
ATOM 1965 N N . PRO A 1 250 ? 15.160 34.255 -7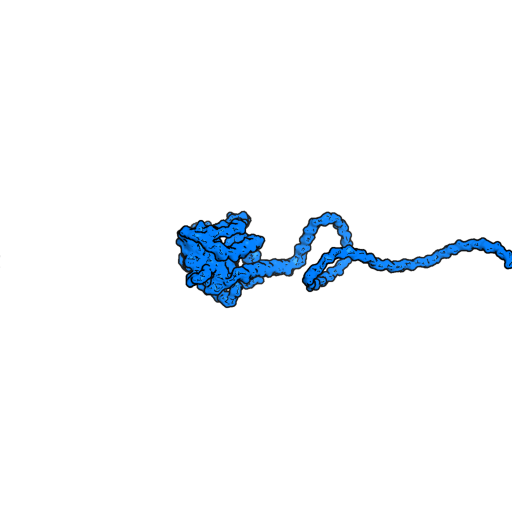.501 1.00 42.44 250 PRO A N 1
ATOM 1966 C CA . PRO A 1 250 ? 13.740 34.016 -7.704 1.00 42.44 250 PRO A CA 1
ATOM 1967 C C . PRO A 1 250 ? 12.947 35.321 -7.919 1.00 42.44 250 PRO A C 1
ATOM 1969 O O . PRO A 1 250 ? 13.290 36.365 -7.378 1.00 42.44 250 PRO A O 1
ATOM 1972 N N . GLN A 1 251 ? 11.826 35.170 -8.633 1.00 39.19 251 GLN A N 1
ATOM 1973 C CA . GLN A 1 251 ? 10.656 36.059 -8.760 1.00 39.19 251 GLN A CA 1
ATOM 1974 C C . GLN A 1 251 ? 10.667 37.200 -9.807 1.00 39.19 251 GLN A C 1
ATOM 1976 O O . GLN A 1 251 ? 11.405 38.172 -9.732 1.00 39.19 251 GLN A O 1
ATOM 1981 N N . THR A 1 252 ? 9.718 37.048 -10.749 1.00 40.97 252 THR A N 1
ATOM 1982 C CA . THR A 1 252 ? 8.950 38.063 -11.506 1.00 40.97 252 THR A CA 1
ATOM 1983 C C . THR A 1 252 ? 9.687 39.229 -12.172 1.00 40.97 252 THR A C 1
ATOM 1985 O O . THR A 1 252 ? 9.981 40.219 -11.517 1.00 40.97 252 THR A O 1
ATOM 1988 N N . ALA A 1 253 ? 9.783 39.206 -13.509 1.00 32.31 253 ALA A N 1
ATOM 1989 C CA . ALA A 1 253 ? 9.553 40.388 -14.354 1.00 32.31 253 ALA A CA 1
ATOM 1990 C C . ALA A 1 253 ? 9.442 40.012 -15.844 1.00 32.31 253 ALA A C 1
ATOM 1992 O O . ALA A 1 253 ? 10.172 39.168 -16.360 1.00 32.31 253 ALA A O 1
ATOM 1993 N N . ILE A 1 254 ? 8.509 40.676 -16.521 1.00 39.06 254 ILE A N 1
ATOM 1994 C CA . ILE A 1 254 ? 8.279 40.679 -17.969 1.00 39.06 254 ILE A CA 1
ATOM 1995 C C . ILE A 1 254 ? 9.519 41.256 -18.675 1.00 39.06 254 ILE A C 1
ATOM 1997 O O . ILE A 1 254 ? 9.948 42.356 -18.338 1.00 39.06 254 ILE A O 1
ATOM 2001 N N . PHE A 1 255 ? 10.066 40.568 -19.683 1.00 32.41 255 PHE A N 1
ATOM 2002 C CA . PHE A 1 255 ? 11.142 41.114 -20.521 1.00 32.41 255 PHE A CA 1
ATOM 2003 C C . PHE A 1 255 ? 10.605 41.601 -21.872 1.00 32.41 255 PHE A C 1
ATOM 2005 O O . PHE A 1 255 ? 10.256 40.807 -22.744 1.00 32.41 255 PHE A O 1
ATOM 2012 N N . ALA A 1 256 ? 10.596 42.923 -22.058 1.00 30.69 256 ALA A N 1
ATOM 2013 C CA . ALA A 1 256 ? 10.594 43.562 -23.369 1.00 30.69 256 ALA A CA 1
ATOM 2014 C C . ALA A 1 256 ? 12.050 43.716 -23.840 1.00 30.69 256 ALA A C 1
ATOM 2016 O O . ALA A 1 256 ? 12.868 44.337 -23.163 1.00 30.69 256 ALA A O 1
ATOM 2017 N N . CYS A 1 257 ? 12.388 43.150 -24.998 1.00 28.52 257 CYS A N 1
ATOM 2018 C CA . CYS A 1 257 ? 13.731 43.238 -25.565 1.00 28.52 257 CYS A CA 1
ATOM 2019 C C . CYS A 1 257 ? 13.845 44.503 -26.433 1.00 28.52 257 CYS A C 1
ATOM 2021 O O . CYS A 1 257 ? 13.269 44.564 -27.517 1.00 28.52 257 CYS A O 1
ATOM 2023 N N . ARG A 1 258 ? 14.594 45.518 -25.981 1.00 29.44 258 ARG A N 1
ATOM 2024 C CA . ARG A 1 258 ? 15.062 46.629 -26.829 1.00 29.44 258 ARG A CA 1
ATOM 2025 C C . ARG A 1 258 ? 16.536 46.392 -27.148 1.00 29.44 258 ARG A C 1
ATOM 2027 O O . ARG A 1 258 ? 17.369 46.399 -26.249 1.00 29.44 258 ARG A O 1
ATOM 2034 N N . ALA A 1 259 ? 16.852 46.172 -28.421 1.00 34.34 259 ALA A N 1
ATOM 2035 C CA . ALA A 1 259 ? 18.230 46.126 -28.893 1.00 34.34 259 ALA A CA 1
ATOM 2036 C C . ALA A 1 259 ? 18.799 47.554 -28.947 1.00 34.34 259 ALA A C 1
ATOM 2038 O O . ALA A 1 259 ? 18.211 48.427 -29.585 1.00 34.34 259 ALA A O 1
ATOM 2039 N N . GLN A 1 260 ? 19.937 47.792 -28.298 1.00 34.22 260 GLN A N 1
ATOM 2040 C CA . GLN A 1 260 ? 20.775 48.960 -28.571 1.00 34.22 260 GLN A CA 1
ATOM 2041 C C . GLN A 1 260 ? 21.929 48.527 -29.487 1.00 34.22 260 GLN A C 1
ATOM 2043 O O . GLN A 1 260 ? 22.603 47.544 -29.170 1.00 34.22 260 GLN A O 1
ATOM 2048 N N . PRO A 1 261 ? 22.178 49.213 -30.614 1.00 36.94 261 PRO A N 1
ATOM 2049 C CA . PRO A 1 261 ? 23.360 48.950 -31.422 1.00 36.94 261 PRO A CA 1
ATOM 2050 C C . PRO A 1 261 ? 24.613 49.551 -30.765 1.00 36.94 261 PRO A C 1
ATOM 2052 O O . PRO A 1 261 ? 24.597 50.674 -30.262 1.00 36.94 261 PRO A O 1
ATOM 2055 N N . ALA A 1 262 ? 25.703 48.782 -30.781 1.00 36.53 262 ALA A N 1
ATOM 2056 C CA . ALA A 1 262 ? 27.027 49.183 -30.307 1.00 36.53 262 ALA A CA 1
ATOM 2057 C C . ALA A 1 262 ? 27.655 50.291 -31.191 1.00 36.53 262 ALA A C 1
ATOM 2059 O O . ALA A 1 262 ? 27.335 50.374 -32.380 1.00 36.53 262 ALA A O 1
ATOM 2060 N N . PRO A 1 263 ? 28.568 51.126 -30.654 1.00 36.84 263 PRO A N 1
ATOM 2061 C CA . PRO A 1 263 ? 29.144 52.249 -31.390 1.00 36.84 263 PRO A CA 1
ATOM 2062 C C . PRO A 1 263 ? 30.169 51.796 -32.442 1.00 36.84 263 PRO A C 1
ATOM 2064 O O . PRO A 1 263 ? 31.059 50.986 -32.179 1.00 36.84 263 PRO A O 1
ATOM 2067 N N . VAL A 1 264 ? 30.059 52.372 -33.640 1.00 42.03 264 VAL A N 1
ATOM 2068 C CA . VAL A 1 264 ? 30.987 52.188 -34.764 1.00 42.03 264 VAL A CA 1
ATOM 2069 C C . VAL A 1 264 ? 32.222 53.076 -34.552 1.00 42.03 264 VAL A C 1
ATOM 2071 O O . VAL A 1 264 ? 32.091 54.280 -34.341 1.00 42.03 264 VAL A O 1
ATOM 2074 N N . LYS A 1 265 ? 33.430 52.497 -34.616 1.00 36.03 265 LYS A N 1
ATOM 2075 C CA . LYS A 1 265 ? 34.698 53.256 -34.639 1.00 36.03 265 LYS A CA 1
ATOM 2076 C C . LYS A 1 265 ? 34.859 53.996 -35.981 1.00 36.03 265 LYS A C 1
ATOM 2078 O O . LYS A 1 265 ? 34.552 53.405 -37.017 1.00 36.03 265 LYS A O 1
ATOM 2083 N N . PRO A 1 266 ? 35.374 55.238 -36.003 1.00 37.09 266 PRO A N 1
ATOM 2084 C CA . PRO A 1 266 ? 35.480 56.017 -37.232 1.00 37.09 266 PRO A CA 1
ATOM 2085 C C . PRO A 1 266 ? 36.651 55.560 -38.114 1.00 37.09 266 PRO A C 1
ATOM 2087 O O . PRO A 1 266 ? 37.769 55.344 -37.644 1.00 37.09 266 PRO A O 1
ATOM 2090 N N . PHE A 1 267 ? 36.376 55.450 -39.414 1.00 34.50 267 PHE A N 1
ATOM 2091 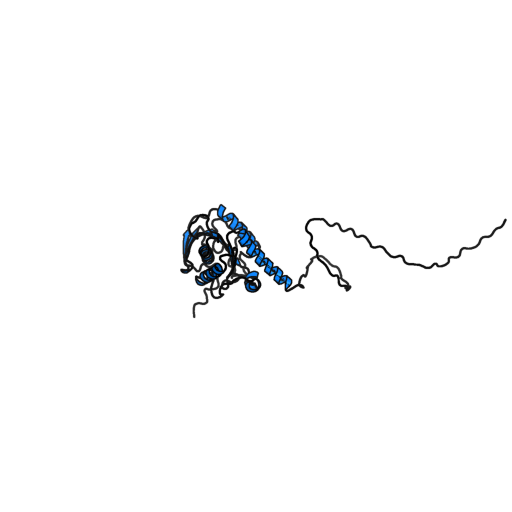C CA . PHE A 1 267 ? 37.369 55.336 -40.480 1.00 34.50 267 PHE A CA 1
ATOM 2092 C C . PHE A 1 267 ? 38.084 56.684 -40.669 1.00 34.50 267 PHE A C 1
ATOM 2094 O O . PHE A 1 267 ? 37.438 57.717 -40.827 1.00 34.50 267 PHE A O 1
ATOM 2101 N N . SER A 1 268 ? 39.418 56.661 -40.685 1.00 33.69 268 SER A N 1
ATOM 2102 C CA . SER A 1 268 ? 40.261 57.789 -41.094 1.00 33.69 268 SER A CA 1
ATOM 2103 C C . SER A 1 268 ? 40.414 57.783 -42.618 1.00 33.69 268 SER A C 1
ATOM 2105 O O . SER A 1 268 ? 40.869 56.791 -43.188 1.00 33.69 268 SER A O 1
ATOM 2107 N N . LEU A 1 269 ? 40.031 58.879 -43.276 1.00 35.53 269 LEU A N 1
ATOM 2108 C CA . LEU A 1 269 ? 40.307 59.148 -44.688 1.00 35.53 269 LEU A CA 1
ATOM 2109 C C . LEU A 1 269 ? 41.256 60.347 -44.778 1.00 35.53 269 LEU A C 1
ATOM 2111 O O . LEU A 1 269 ? 40.950 61.432 -44.288 1.00 35.53 269 LEU A O 1
ATOM 2115 N N . MET A 1 270 ? 42.408 60.142 -45.419 1.00 34.22 270 MET A N 1
ATOM 2116 C CA . MET A 1 270 ? 43.325 61.215 -45.807 1.00 34.22 270 MET A CA 1
ATOM 2117 C C . MET A 1 270 ? 42.758 62.046 -46.976 1.00 34.22 270 MET A C 1
ATOM 2119 O O . MET A 1 270 ? 42.026 61.507 -47.810 1.00 34.22 270 MET A O 1
ATOM 2123 N N . PRO A 1 271 ? 43.099 63.345 -47.081 1.00 40.19 271 PRO A N 1
ATOM 2124 C CA . PRO A 1 271 ? 42.430 64.263 -47.995 1.00 40.19 271 PRO A CA 1
ATOM 2125 C C . PRO A 1 271 ? 43.030 64.230 -49.410 1.00 40.19 271 PRO A C 1
ATOM 2127 O O . PRO A 1 271 ? 44.247 64.300 -49.592 1.00 40.19 271 PRO A O 1
ATOM 2130 N N . ARG A 1 272 ? 42.169 64.208 -50.437 1.00 35.62 272 ARG A N 1
ATOM 2131 C CA . ARG A 1 272 ? 42.541 64.585 -51.811 1.00 35.62 272 ARG A CA 1
ATOM 2132 C C . ARG A 1 272 ? 42.232 66.065 -52.036 1.00 35.62 272 ARG A C 1
ATOM 2134 O O . ARG A 1 272 ? 41.115 66.515 -51.805 1.00 35.62 272 ARG A O 1
ATOM 2141 N N . ARG A 1 273 ? 43.248 66.792 -52.507 1.00 35.44 273 ARG A N 1
ATOM 2142 C CA . ARG A 1 273 ? 43.195 68.188 -52.962 1.00 35.44 273 ARG A CA 1
ATOM 2143 C C . ARG A 1 273 ? 42.115 68.373 -54.034 1.00 35.44 273 ARG A C 1
ATOM 2145 O O . ARG A 1 273 ? 42.135 67.662 -55.037 1.00 35.44 273 ARG A O 1
ATOM 2152 N N . GLN A 1 274 ? 41.252 69.370 -53.859 1.00 39.56 274 GLN A N 1
ATOM 2153 C CA . GLN A 1 274 ? 40.491 69.975 -54.950 1.00 39.56 274 GLN A CA 1
ATOM 2154 C C . GLN A 1 274 ? 41.019 71.381 -55.228 1.00 39.56 274 GLN A C 1
ATOM 2156 O O . GLN A 1 274 ? 41.311 72.159 -54.323 1.00 39.56 274 GLN A O 1
ATOM 2161 N N . VAL A 1 275 ? 41.178 71.634 -56.519 1.00 38.66 275 VAL A N 1
ATOM 2162 C CA . VAL A 1 275 ? 41.583 72.877 -57.166 1.00 38.66 275 VAL A CA 1
ATOM 2163 C C . VAL A 1 275 ? 40.389 73.835 -57.171 1.00 38.66 275 VAL A C 1
ATOM 2165 O O . VAL A 1 275 ? 39.283 73.409 -57.495 1.00 38.66 275 VAL A O 1
ATOM 2168 N N . GLN A 1 276 ? 40.606 75.119 -56.878 1.00 41.84 276 GLN A N 1
ATOM 2169 C CA . GLN A 1 276 ? 39.695 76.198 -57.281 1.00 41.84 276 GLN A CA 1
ATOM 2170 C C . GLN A 1 276 ? 40.450 77.240 -58.122 1.00 41.84 276 GLN A C 1
ATOM 2172 O O . GLN A 1 276 ? 41.643 77.449 -57.879 1.00 41.84 276 GLN A O 1
ATOM 2177 N N . PRO A 1 277 ? 39.800 77.868 -59.122 1.00 43.50 277 PRO A N 1
ATOM 2178 C CA . PRO A 1 277 ? 40.451 78.768 -60.062 1.00 43.50 277 PRO A CA 1
ATOM 2179 C C . PRO A 1 277 ? 40.439 80.233 -59.604 1.00 43.50 277 PRO A C 1
ATOM 2181 O O . PRO A 1 277 ? 39.595 80.668 -58.824 1.00 43.50 277 PRO A O 1
ATOM 2184 N N . LEU A 1 278 ? 41.401 80.980 -60.151 1.00 38.50 278 LEU A N 1
ATOM 2185 C CA . LEU A 1 278 ? 41.593 82.421 -60.007 1.00 38.50 278 LEU A CA 1
ATOM 2186 C C . LEU A 1 278 ? 40.433 83.243 -60.585 1.00 38.50 278 LEU A C 1
ATOM 2188 O O . LEU A 1 278 ? 39.983 82.965 -61.692 1.00 38.50 278 LEU A O 1
ATOM 2192 N N . PHE A 1 279 ? 40.138 84.375 -59.940 1.00 42.09 279 PHE A N 1
ATOM 2193 C CA . PHE A 1 279 ? 39.790 85.622 -60.629 1.00 42.09 279 PHE A CA 1
ATOM 2194 C C . PHE A 1 279 ? 40.499 86.813 -59.959 1.00 42.09 279 PHE A C 1
ATOM 2196 O O . PHE A 1 279 ? 40.555 86.913 -58.735 1.00 42.09 279 PHE A O 1
ATOM 2203 N N . ARG A 1 280 ? 41.094 87.680 -60.791 1.00 46.66 280 ARG A N 1
ATOM 2204 C CA . ARG A 1 280 ? 41.782 88.939 -60.449 1.00 46.66 280 ARG A CA 1
ATOM 2205 C C . ARG A 1 280 ? 40.872 90.138 -60.741 1.00 46.66 280 ARG A C 1
ATOM 2207 O O . ARG A 1 280 ? 40.253 90.136 -61.798 1.00 46.66 280 ARG A O 1
ATOM 2214 N N . SER A 1 281 ? 40.960 91.177 -59.904 1.00 40.47 281 SER A N 1
ATOM 2215 C CA . SER A 1 281 ? 41.013 92.621 -60.255 1.00 40.47 281 SER A CA 1
ATOM 2216 C C . SER A 1 281 ? 41.008 93.425 -58.938 1.00 40.47 281 SER A C 1
ATOM 2218 O O . SER A 1 281 ? 40.077 93.267 -58.159 1.00 40.47 281 SER A O 1
ATOM 2220 N N . SER A 1 282 ? 42.099 94.052 -58.485 1.00 50.09 282 SER A N 1
ATOM 2221 C CA . SER A 1 282 ? 42.663 95.362 -58.877 1.00 50.09 282 SER A CA 1
ATOM 2222 C C . SER A 1 282 ? 41.756 96.568 -58.597 1.00 50.09 282 SER A C 1
ATOM 2224 O O . SER A 1 282 ? 40.891 96.889 -59.410 1.00 50.09 282 SER A O 1
ATOM 2226 N N . SER A 1 283 ? 42.025 97.260 -57.487 1.00 47.47 283 SER A N 1
ATOM 2227 C CA . SER A 1 283 ? 42.208 98.718 -57.350 1.00 47.47 283 SER A CA 1
ATOM 2228 C C . SER A 1 283 ? 42.918 98.983 -56.025 1.00 47.47 283 SER A C 1
ATOM 2230 O O . SER A 1 283 ? 42.585 98.263 -55.058 1.00 47.47 283 SER A O 1
#

Sequence (283 aa):
MLAKAQEKHEGVIKFHLDFREGPSPQKTLLRELNNWRSKLRELGLIGQDPERYEGYGFGNLSRRLPGQKENAFLISGTQTGHLDELHADHYATVLQCRPAKNQLQATGQIKPSSEALSHGILYQSHPGIHWVMHLHSPDIFNNYRTLNLPCTDPSAAYGTPEMASA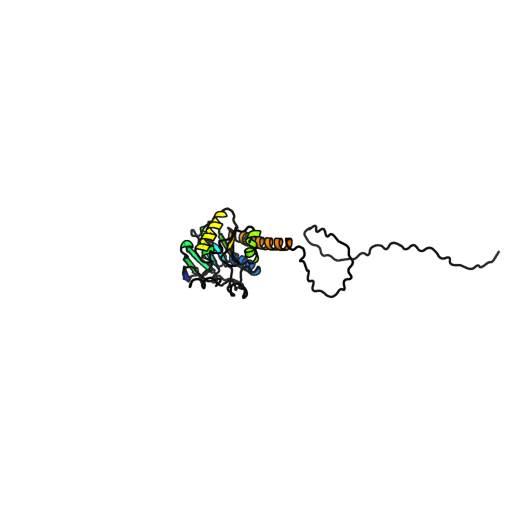IEALAKEREDSHPSLLVMGGHQDGILAYGSDAEATGELVIRTLNRKRTLTRSANPSGAVIKSRLACWRYRRVNYPVTLLLQAYPQTAIFACRAQPAPVKPFSLMPRRQVQPLFRSSS

Nearest PDB structures (foldseek):
  2fua-assembly1_A  TM=7.339E-01  e=4.485E-08  Escherichia coli
  1jdi-assembly1_A  TM=7.073E-01  e=2.333E-08  Escherichia coli K-12
  1dzz-assembly1_P  TM=6.912E-01  e=7.655E-08  Escherichia coli
  6voq-assembly1_A  TM=6.770E-01  e=8.241E-07  Klebsiella pneumoniae

Solvent-accessible surface area (backbone atoms only — not comparable to full-atom values): 16784 Å² total; per-residue (Å²): 142,89,86,83,83,85,85,73,70,52,53,54,70,66,47,51,70,53,71,43,82,45,74,49,57,63,63,82,76,42,52,66,56,49,55,52,48,45,57,38,34,77,69,61,28,27,26,53,40,76,92,40,59,89,40,34,25,38,45,45,48,36,37,52,46,83,94,53,96,56,75,23,26,38,28,36,19,43,63,52,22,63,52,85,75,80,56,44,49,45,23,10,38,39,63,45,70,38,39,91,72,34,32,37,32,33,34,9,65,30,61,53,31,27,56,49,49,59,48,36,37,50,37,68,72,35,85,67,38,32,27,37,38,39,31,37,36,62,72,54,49,79,37,27,74,87,67,71,43,55,64,35,57,56,83,28,40,69,50,39,39,58,30,27,51,41,50,40,54,58,47,62,80,37,66,92,48,72,55,39,62,39,32,38,50,27,30,89,31,27,31,42,31,30,11,64,45,65,62,65,22,51,46,49,52,53,52,53,55,48,52,51,55,50,52,55,45,71,76,45,80,85,69,83,76,79,81,72,90,71,83,92,78,90,81,78,93,77,92,76,91,81,87,84,83,87,81,88,80,86,82,89,82,87,84,82,89,79,88,78,85,80,87,81,81,84,84,88,79,86,88,80,90,80,88,83,85,90,85,89,82,92,132

Mean predicted aligned error: 13.54 Å